Protein AF-A0A534W4G8-F1 (afdb_monomer_lite)

Radius of gyration: 31.91 Å; chains: 1; bounding box: 72×37×108 Å

Sequence (250 aa):
MTRSIAPVACCLAAACASGSAVRQRADSIAAEVKGARDLNAEVCAPRELAAAEANLRFARLALDQGDSGRADAHLGTAAPAAHEAVARSKECGKQAVVIKNKPEPQAPVAVATTVTARDSDGDGVSDDIDRCPELPGPKENFGCPWPDRDGDKVADREDRCPDEPGSPENQGCPRRATALIVVRRDRIELKQQIHFQPNRARILRDSYEVLDEVAEALRDASVTVRIEGHTDNVGKRKENVTLSQARADA

Secondary structure (DSSP, 8-state):
-----------SSHHHHHHHHHHHHHHHHHHHHHHHHHTTHHHHSHHHHHHHHHHHHHHHHHHHTT-HHHHHHHHHHHHHHHHHHHHHHHHHTT-------------------------SS-SSS-TTT-S-TTS---GGGTTPPPP-SS-SSS-TTT-SSTTS---GGGTT----SS-SEEE-SS-EEESSPPPB-TTS--B-GGGHHHHHHHHHHHHHS-----------SSS-HHHHHHHHHHHH--

Structure (mmCIF, N/CA/C/O backbone):
data_AF-A0A534W4G8-F1
#
_entry.id   AF-A0A534W4G8-F1
#
loop_
_atom_site.group_PDB
_atom_site.id
_atom_site.type_symbol
_atom_site.label_atom_id
_atom_site.label_alt_id
_atom_site.label_comp_id
_atom_site.label_asym_id
_atom_site.label_entity_id
_atom_site.label_seq_id
_atom_site.pdbx_PDB_ins_code
_atom_site.Cartn_x
_atom_site.Cartn_y
_atom_site.Cartn_z
_atom_site.occupancy
_atom_site.B_iso_or_equiv
_atom_site.auth_seq_id
_atom_site.auth_comp_id
_atom_site.auth_asym_id
_atom_site.auth_atom_id
_atom_site.pdbx_PDB_model_num
ATOM 1 N N . MET A 1 1 ? 27.693 19.515 64.824 1.00 42.84 1 MET A N 1
ATOM 2 C CA . MET A 1 1 ? 27.454 18.355 63.938 1.00 42.84 1 MET A CA 1
ATOM 3 C C . MET A 1 1 ? 26.573 18.806 62.780 1.00 42.84 1 MET A C 1
ATOM 5 O O . MET A 1 1 ? 25.357 18.718 62.861 1.00 42.84 1 MET A O 1
ATOM 9 N N . THR A 1 2 ? 27.172 19.382 61.741 1.00 37.66 2 THR A N 1
ATOM 10 C CA . THR A 1 2 ? 26.473 19.879 60.548 1.00 37.66 2 THR A CA 1
ATOM 11 C C . THR A 1 2 ? 26.547 18.807 59.462 1.00 37.66 2 THR A C 1
ATOM 13 O O . THR A 1 2 ? 27.616 18.515 58.934 1.00 37.66 2 THR A O 1
ATOM 16 N N . ARG A 1 3 ? 25.415 18.152 59.176 1.00 44.72 3 ARG A N 1
ATOM 17 C CA . ARG A 1 3 ? 25.292 17.190 58.072 1.00 44.72 3 ARG A CA 1
ATOM 18 C C . ARG A 1 3 ? 25.132 17.963 56.765 1.00 44.72 3 ARG A C 1
A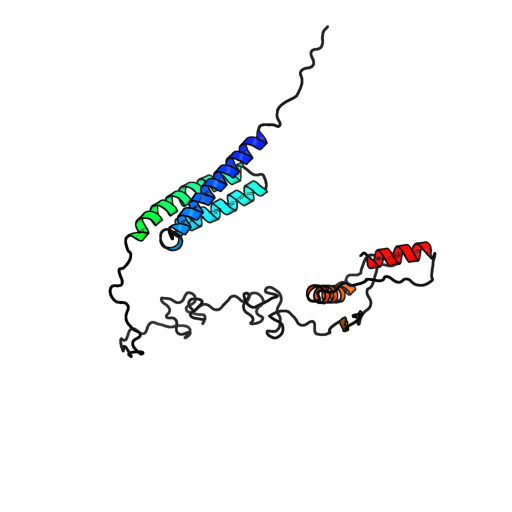TOM 20 O O . ARG A 1 3 ? 24.116 18.616 56.558 1.00 44.72 3 ARG A O 1
ATOM 27 N N . SER A 1 4 ? 26.151 17.887 55.916 1.00 40.69 4 SER A N 1
ATOM 28 C CA . SER A 1 4 ? 26.132 18.417 54.554 1.00 40.69 4 SER A CA 1
ATOM 29 C C . SER A 1 4 ? 25.373 17.441 53.649 1.00 40.69 4 SER A C 1
ATOM 31 O O . SER A 1 4 ? 25.768 16.281 53.529 1.00 40.69 4 SER A O 1
ATOM 33 N N . ILE A 1 5 ? 24.261 17.887 53.062 1.00 54.97 5 ILE A N 1
ATOM 34 C CA . ILE A 1 5 ? 23.502 17.154 52.041 1.00 54.97 5 ILE A CA 1
ATOM 35 C C . ILE A 1 5 ? 23.985 17.681 50.688 1.00 54.97 5 ILE A C 1
ATOM 37 O O . ILE A 1 5 ? 23.733 18.835 50.349 1.00 54.97 5 ILE A O 1
ATOM 41 N N . ALA A 1 6 ? 24.714 16.856 49.937 1.00 47.78 6 ALA A N 1
ATOM 42 C CA . ALA A 1 6 ? 25.105 17.172 48.567 1.00 47.78 6 ALA A CA 1
ATOM 43 C C . ALA A 1 6 ? 23.906 16.969 47.617 1.00 47.78 6 ALA A C 1
ATOM 45 O O . ALA A 1 6 ? 23.198 15.966 47.755 1.00 47.78 6 ALA A O 1
ATOM 46 N N . PRO A 1 7 ? 23.660 17.872 46.649 1.00 47.56 7 PRO A N 1
ATOM 47 C CA . PRO A 1 7 ? 22.583 17.700 45.691 1.00 47.56 7 PRO A CA 1
ATOM 48 C C . PRO A 1 7 ? 23.013 16.704 44.610 1.00 47.56 7 PRO A C 1
ATOM 50 O O . PRO A 1 7 ? 23.966 16.934 43.868 1.00 47.56 7 PRO A O 1
ATOM 53 N N . VAL A 1 8 ? 22.280 15.596 44.503 1.00 50.50 8 VAL A N 1
ATOM 54 C CA . VAL A 1 8 ? 22.293 14.727 43.322 1.00 50.50 8 VAL A CA 1
ATOM 55 C C . VAL A 1 8 ? 21.466 15.434 42.252 1.00 50.50 8 VAL A C 1
ATOM 57 O O . VAL A 1 8 ? 20.258 15.251 42.151 1.00 50.50 8 VAL A O 1
ATOM 60 N N . ALA A 1 9 ? 22.103 16.315 41.494 1.00 53.06 9 ALA A N 1
ATOM 61 C CA . ALA A 1 9 ? 21.509 16.936 40.323 1.00 53.06 9 ALA A CA 1
ATOM 62 C C . ALA A 1 9 ? 22.571 17.031 39.228 1.00 53.06 9 ALA A C 1
ATOM 64 O O . ALA A 1 9 ? 23.697 17.435 39.502 1.00 53.06 9 ALA A O 1
ATOM 65 N N . CYS A 1 10 ? 22.160 16.712 37.997 1.00 45.75 10 CYS A N 1
ATOM 66 C CA . CYS A 1 10 ? 22.906 16.846 36.739 1.00 45.75 10 CYS A CA 1
ATOM 67 C C . CYS A 1 10 ? 23.628 15.584 36.221 1.00 45.75 10 CYS A C 1
ATOM 69 O O . CYS A 1 10 ? 24.848 15.509 36.240 1.00 45.75 10 CYS A O 1
ATOM 71 N N . CYS A 1 11 ? 22.868 14.632 35.659 1.00 46.22 11 CYS A N 1
ATOM 72 C CA . CYS A 1 11 ? 23.386 13.660 34.673 1.00 46.22 11 CYS A CA 1
ATOM 73 C C . CYS A 1 11 ? 22.419 13.374 33.494 1.00 46.22 11 CYS A C 1
ATOM 75 O O . CYS A 1 11 ? 22.609 12.400 32.776 1.00 46.22 11 CYS A O 1
ATOM 77 N N . LEU A 1 12 ? 21.387 14.197 33.249 1.00 49.19 12 LEU A N 1
ATOM 78 C CA . LEU A 1 12 ? 20.400 13.958 32.170 1.00 49.19 12 LEU A CA 1
ATOM 79 C C . LEU A 1 12 ? 20.617 14.792 30.890 1.00 49.19 12 LEU A C 1
ATOM 81 O O . LEU A 1 12 ? 19.895 14.607 29.918 1.00 49.19 12 LEU A O 1
ATOM 85 N N . ALA A 1 13 ? 21.615 15.682 30.841 1.00 49.47 13 ALA A N 1
ATOM 86 C CA . ALA A 1 13 ? 21.802 16.597 29.705 1.00 49.47 13 ALA A CA 1
ATOM 87 C C . ALA A 1 13 ? 22.711 16.065 28.574 1.00 49.47 13 ALA A C 1
ATOM 89 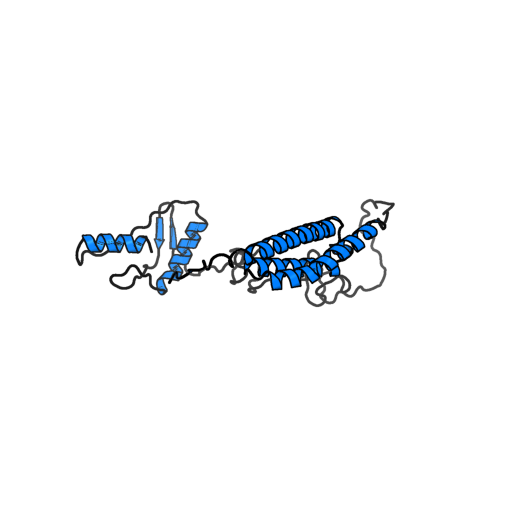O O . ALA A 1 13 ? 22.735 16.645 27.491 1.00 49.47 13 ALA A O 1
ATOM 90 N N . ALA A 1 14 ? 23.454 14.972 28.783 1.00 52.16 14 ALA A N 1
ATOM 91 C CA . ALA A 1 14 ? 24.463 14.520 27.816 1.00 52.16 14 ALA A CA 1
ATOM 92 C C . ALA A 1 14 ? 23.900 13.671 26.655 1.00 52.16 14 ALA A C 1
ATOM 94 O O . ALA A 1 14 ? 24.492 13.643 25.580 1.00 52.16 14 ALA A O 1
ATOM 95 N N . ALA A 1 15 ? 22.750 13.008 26.832 1.00 51.16 15 ALA A N 1
ATOM 96 C CA . ALA A 1 15 ? 22.200 12.090 25.825 1.00 51.16 15 ALA A CA 1
ATOM 97 C C . ALA A 1 15 ? 21.464 12.800 24.669 1.00 51.16 15 ALA A C 1
ATOM 99 O O . ALA A 1 15 ? 21.415 12.284 23.555 1.00 51.16 15 ALA A O 1
ATOM 100 N N . CYS A 1 16 ? 20.920 14.000 24.896 1.00 56.50 16 CYS A N 1
ATOM 101 C CA . CYS A 1 16 ? 20.175 14.732 23.865 1.00 56.50 16 CYS A CA 1
ATOM 102 C C . CYS A 1 16 ? 21.083 15.463 22.861 1.00 56.50 16 CYS A C 1
ATOM 104 O O . CYS A 1 16 ? 20.674 15.692 21.725 1.00 56.50 16 CYS A O 1
ATOM 106 N N . ALA A 1 17 ? 22.311 15.817 23.258 1.00 60.53 17 ALA A N 1
ATOM 107 C CA . ALA A 1 17 ? 23.238 16.583 22.422 1.00 60.53 17 ALA A CA 1
ATOM 108 C C . ALA A 1 17 ? 23.890 15.740 21.310 1.00 60.53 17 ALA A C 1
ATOM 110 O O . ALA A 1 17 ? 24.176 16.250 20.230 1.00 60.53 17 ALA A O 1
ATOM 111 N N . SER A 1 18 ? 24.100 14.441 21.543 1.00 65.88 18 SER A N 1
ATOM 112 C CA . SER A 1 18 ? 24.656 13.534 20.532 1.00 65.88 18 SER A CA 1
ATOM 113 C C . SER A 1 18 ? 23.631 13.198 19.445 1.00 65.88 18 SER A C 1
ATOM 115 O O . SER A 1 18 ? 23.961 13.182 18.263 1.00 65.88 18 SER A O 1
ATOM 117 N N . GLY A 1 19 ? 22.361 13.008 19.815 1.00 71.38 19 GLY A N 1
ATOM 118 C CA . GLY A 1 19 ? 21.291 12.703 18.863 1.00 71.38 19 GLY A CA 1
ATOM 119 C C . GLY A 1 19 ? 20.960 13.841 17.887 1.00 71.38 19 GLY A C 1
ATOM 120 O O . GLY A 1 19 ? 20.535 13.566 16.765 1.00 71.38 19 GLY A O 1
ATOM 121 N N . SER A 1 20 ? 21.137 15.109 18.275 1.00 82.12 20 SER A N 1
ATOM 122 C CA . SER A 1 20 ? 20.941 16.253 17.368 1.00 82.12 20 SER A CA 1
ATOM 123 C C . SER A 1 20 ? 22.105 16.414 16.385 1.00 82.12 20 SER A C 1
ATOM 125 O O . SER A 1 20 ? 21.868 16.655 15.203 1.00 82.12 20 SER A O 1
ATOM 127 N N . ALA A 1 21 ? 23.344 16.193 16.835 1.00 90.44 21 ALA A N 1
ATOM 128 C CA . ALA A 1 21 ? 24.530 16.245 15.980 1.00 90.44 21 ALA A CA 1
ATOM 129 C C . ALA A 1 21 ? 24.522 15.150 14.897 1.00 90.44 21 ALA A C 1
ATOM 131 O O . ALA A 1 21 ? 24.802 15.427 13.730 1.00 90.44 21 ALA A O 1
ATOM 132 N N . VAL A 1 22 ? 24.141 13.916 15.253 1.00 91.81 22 VAL A N 1
ATOM 133 C CA . VAL A 1 22 ? 24.054 12.803 14.289 1.00 91.81 22 VAL A CA 1
ATOM 134 C C . VAL A 1 22 ? 22.923 13.029 13.274 1.00 91.81 22 VAL A C 1
ATOM 136 O O . VAL A 1 22 ? 23.107 12.749 12.091 1.00 91.81 22 VAL A O 1
ATOM 139 N N . ARG A 1 23 ? 21.787 13.618 13.685 1.00 93.81 23 ARG A N 1
ATOM 140 C CA . ARG A 1 23 ? 20.719 14.035 12.752 1.00 93.81 23 ARG A CA 1
ATOM 141 C C . ARG A 1 23 ? 21.203 15.091 11.761 1.00 93.81 23 ARG A C 1
ATOM 143 O O . ARG A 1 23 ? 21.045 14.907 10.561 1.00 93.81 23 ARG A O 1
ATOM 150 N N . GLN A 1 24 ? 21.878 16.134 12.242 1.00 94.50 24 GLN A N 1
ATOM 151 C CA . GLN A 1 24 ? 22.424 17.181 11.376 1.00 94.50 24 GLN A CA 1
ATOM 152 C C . GLN A 1 24 ? 23.450 16.625 10.373 1.00 94.50 24 GLN A C 1
ATOM 154 O O . GLN A 1 24 ? 23.475 17.026 9.208 1.00 94.50 24 GLN A O 1
ATOM 159 N N . ARG A 1 25 ? 24.275 15.661 10.799 1.00 96.25 25 ARG A N 1
ATOM 160 C CA . ARG A 1 25 ? 25.204 14.946 9.916 1.00 96.25 25 ARG A CA 1
ATOM 161 C C . ARG A 1 25 ? 24.462 14.134 8.848 1.00 96.25 25 ARG A C 1
ATOM 163 O O . ARG A 1 25 ? 24.854 14.179 7.684 1.00 96.25 25 ARG A O 1
ATOM 170 N N . ALA A 1 26 ? 23.389 13.432 9.218 1.00 96.81 26 ALA A N 1
ATOM 171 C CA . ALA A 1 26 ? 22.549 12.698 8.273 1.00 96.81 26 ALA A CA 1
ATOM 172 C C . ALA A 1 26 ? 21.908 13.626 7.229 1.00 96.81 26 ALA A C 1
ATOM 174 O O . ALA A 1 26 ? 21.873 13.280 6.050 1.00 96.81 26 ALA A O 1
ATOM 175 N N . ASP A 1 27 ? 21.454 14.814 7.634 1.00 97.12 27 ASP A N 1
ATOM 176 C CA . ASP A 1 27 ? 20.870 15.804 6.723 1.00 97.12 27 ASP A CA 1
ATOM 177 C C . ASP A 1 27 ? 21.907 16.376 5.746 1.00 97.12 27 ASP A C 1
ATOM 179 O O . ASP A 1 27 ? 21.620 16.524 4.558 1.00 97.12 27 ASP A O 1
ATOM 183 N N . SER A 1 28 ? 23.139 16.621 6.208 1.00 97.44 28 SER A N 1
ATOM 184 C CA . SER A 1 28 ? 24.249 17.028 5.333 1.00 97.44 28 SER A CA 1
ATOM 185 C C . SER A 1 28 ? 24.563 15.960 4.282 1.00 97.44 28 SER A C 1
ATOM 187 O O . SER A 1 28 ? 24.664 16.266 3.096 1.00 97.44 28 SER A O 1
ATOM 189 N N . ILE A 1 29 ? 24.662 14.693 4.697 1.00 97.62 29 ILE A N 1
ATOM 190 C CA . ILE A 1 29 ? 24.920 13.569 3.783 1.00 97.62 29 ILE A CA 1
ATOM 191 C C . ILE A 1 29 ? 23.751 13.392 2.808 1.00 97.62 29 ILE A C 1
ATOM 193 O O . ILE A 1 29 ? 23.960 13.120 1.630 1.00 97.62 29 ILE A O 1
ATOM 197 N N . ALA A 1 30 ? 22.513 13.600 3.261 1.00 97.94 30 ALA A N 1
ATOM 198 C CA . ALA A 1 30 ? 21.345 13.572 2.389 1.00 97.94 30 ALA A CA 1
ATOM 199 C C . ALA A 1 30 ? 21.404 14.646 1.294 1.00 97.94 30 ALA A C 1
ATOM 201 O O . ALA A 1 30 ? 21.027 14.378 0.152 1.00 97.94 30 ALA A O 1
ATOM 202 N N . ALA A 1 31 ? 21.895 15.844 1.621 1.00 97.25 31 ALA A N 1
ATOM 203 C CA . ALA A 1 31 ? 22.106 16.903 0.641 1.00 97.25 31 ALA A CA 1
ATOM 204 C C . ALA A 1 31 ? 23.189 16.527 -0.386 1.00 97.25 31 ALA A C 1
ATOM 206 O O . ALA A 1 31 ? 23.012 16.784 -1.576 1.00 97.25 31 ALA A O 1
ATOM 207 N N . GLU A 1 32 ? 24.269 15.865 0.041 1.00 96.44 32 GLU A N 1
ATOM 208 C CA . GLU A 1 32 ? 25.310 15.351 -0.862 1.00 96.44 32 GLU A CA 1
ATOM 209 C C . GLU A 1 32 ? 24.794 14.244 -1.787 1.00 96.44 32 GLU A C 1
ATOM 211 O O . GLU A 1 32 ? 25.036 14.300 -2.991 1.00 96.44 32 GLU A O 1
ATOM 216 N N . VAL A 1 33 ? 24.028 13.282 -1.261 1.00 97.44 33 VAL A N 1
ATOM 217 C CA . VAL A 1 33 ? 23.378 12.223 -2.057 1.00 97.44 33 VAL A CA 1
ATOM 218 C C . VAL A 1 33 ? 22.434 12.827 -3.094 1.00 97.44 33 VAL A C 1
ATOM 220 O O . VAL A 1 33 ? 22.457 12.436 -4.261 1.00 97.44 33 VAL A O 1
ATOM 223 N N . LYS A 1 34 ? 21.643 13.833 -2.703 1.00 97.19 34 LYS A N 1
ATOM 224 C CA . LYS A 1 34 ? 20.804 14.575 -3.649 1.00 97.19 34 LYS A CA 1
ATOM 225 C C . LYS A 1 34 ? 21.655 15.261 -4.725 1.00 97.19 34 LYS A C 1
ATOM 227 O O . LYS A 1 34 ? 21.340 15.142 -5.903 1.00 97.19 34 LYS A O 1
ATOM 232 N N . GLY A 1 35 ? 22.749 15.918 -4.339 1.00 93.81 35 GLY A N 1
ATOM 233 C CA . GLY A 1 35 ? 23.691 16.523 -5.283 1.00 93.81 35 GLY A CA 1
ATOM 234 C C . GLY A 1 35 ? 24.321 15.508 -6.243 1.00 93.81 35 GLY A C 1
ATOM 235 O O . GLY A 1 35 ? 24.529 15.824 -7.410 1.00 93.81 35 GLY A O 1
ATOM 236 N N . ALA A 1 36 ? 24.583 14.279 -5.791 1.00 93.94 36 ALA A N 1
ATOM 237 C CA . ALA A 1 36 ? 25.057 13.194 -6.646 1.00 93.94 36 ALA A CA 1
ATOM 238 C C . ALA A 1 36 ? 24.005 12.807 -7.700 1.00 93.94 36 ALA A C 1
ATOM 240 O O . ALA A 1 36 ? 24.335 12.724 -8.883 1.00 93.94 36 ALA A O 1
ATOM 241 N N . ARG A 1 37 ? 22.732 12.643 -7.310 1.00 92.81 37 ARG A N 1
ATOM 242 C CA . ARG A 1 37 ? 21.634 12.392 -8.264 1.00 92.81 37 ARG A CA 1
ATOM 243 C C . ARG A 1 37 ? 21.454 13.530 -9.261 1.00 92.81 37 ARG A C 1
ATOM 245 O O . ARG A 1 37 ? 21.323 13.272 -10.452 1.00 92.81 37 ARG A O 1
ATOM 252 N N . ASP A 1 38 ? 21.527 14.775 -8.792 1.00 92.44 38 ASP A N 1
ATOM 253 C CA . ASP A 1 38 ? 21.442 15.970 -9.643 1.00 92.44 38 ASP A CA 1
ATOM 254 C C . ASP A 1 38 ? 22.595 16.019 -10.679 1.00 92.44 38 ASP A C 1
ATOM 256 O O . ASP A 1 38 ? 22.458 16.620 -11.743 1.00 92.44 38 ASP A O 1
ATOM 260 N N . LEU A 1 39 ? 23.718 15.340 -10.403 1.00 90.19 39 LEU A N 1
ATOM 261 C CA . LEU A 1 39 ? 24.845 15.128 -11.322 1.00 90.19 39 LEU A CA 1
ATOM 262 C C . LEU A 1 39 ? 24.755 13.817 -12.128 1.00 90.19 39 LEU A C 1
ATOM 264 O O . LEU A 1 39 ? 25.738 13.409 -12.745 1.00 90.19 39 LEU A O 1
ATOM 268 N N . ASN A 1 40 ? 23.596 13.155 -12.141 1.00 88.88 40 ASN A N 1
ATOM 269 C CA . ASN A 1 40 ? 23.356 11.896 -12.845 1.00 88.88 40 ASN A CA 1
ATOM 270 C C . ASN A 1 40 ? 24.235 10.723 -12.352 1.00 88.88 40 ASN A C 1
ATOM 272 O O . ASN A 1 40 ? 24.627 9.847 -13.130 1.00 88.88 40 ASN A O 1
ATOM 276 N N . ALA A 1 41 ? 24.527 10.674 -11.044 1.00 91.38 41 ALA A N 1
ATOM 277 C CA . ALA A 1 41 ? 25.294 9.591 -10.410 1.00 91.38 41 ALA A CA 1
ATOM 278 C C . ALA A 1 41 ? 24.700 8.194 -10.622 1.00 91.38 41 ALA A C 1
ATOM 280 O O . ALA A 1 41 ? 25.419 7.206 -10.537 1.00 91.38 41 ALA A O 1
ATOM 281 N N . GLU A 1 42 ? 23.418 8.104 -10.951 1.00 90.88 42 GLU A N 1
ATOM 282 C CA . GLU A 1 42 ? 22.716 6.854 -11.257 1.00 90.88 42 GLU A CA 1
ATOM 283 C C . GLU A 1 42 ? 23.352 6.138 -12.463 1.00 90.88 42 GLU A C 1
ATOM 285 O O . GLU A 1 42 ? 23.390 4.914 -12.526 1.00 90.88 42 GLU A O 1
ATOM 290 N N . VAL A 1 43 ? 23.910 6.910 -13.401 1.00 88.94 43 VAL A N 1
ATOM 291 C CA . VAL A 1 43 ? 24.640 6.402 -14.572 1.00 88.94 43 VAL A CA 1
ATOM 292 C C . VAL A 1 43 ? 26.146 6.379 -14.309 1.00 88.94 43 VAL A C 1
ATOM 294 O O . VAL A 1 43 ? 26.853 5.474 -14.741 1.00 88.94 43 VAL A O 1
ATOM 297 N N . CYS A 1 44 ? 26.647 7.384 -13.595 1.00 88.81 44 CYS A N 1
ATOM 298 C CA . CYS A 1 44 ? 28.078 7.666 -13.502 1.00 88.81 44 CYS A CA 1
ATOM 299 C C . CYS A 1 44 ? 28.789 6.994 -12.320 1.00 88.81 44 CYS A C 1
ATOM 301 O O . CYS A 1 44 ? 29.995 6.754 -12.371 1.00 88.81 44 CYS A O 1
ATOM 303 N N . ALA A 1 45 ? 28.061 6.731 -11.239 1.00 94.88 45 ALA A N 1
ATOM 304 C CA . ALA A 1 45 ? 28.563 6.165 -9.991 1.00 94.88 45 ALA A CA 1
ATOM 305 C C . ALA A 1 45 ? 27.468 5.346 -9.268 1.00 94.88 45 ALA A C 1
ATOM 307 O O . ALA A 1 45 ? 27.159 5.621 -8.103 1.00 94.88 45 ALA A O 1
ATOM 308 N N . PRO A 1 46 ? 26.844 4.353 -9.941 1.00 93.38 46 PRO A N 1
ATOM 309 C CA . PRO A 1 46 ? 25.670 3.654 -9.413 1.00 93.38 46 PRO A CA 1
ATOM 310 C C . PRO A 1 46 ? 25.965 2.902 -8.113 1.00 93.38 46 PRO A C 1
ATOM 312 O O . PRO A 1 46 ? 25.136 2.867 -7.204 1.00 93.38 46 PRO A O 1
ATOM 315 N N . ARG A 1 47 ? 27.164 2.320 -7.994 1.00 95.56 47 ARG A N 1
ATOM 316 C CA . ARG A 1 47 ? 27.566 1.550 -6.812 1.00 95.56 47 ARG A CA 1
ATOM 317 C C . ARG A 1 47 ? 27.725 2.452 -5.591 1.00 95.56 47 ARG A C 1
ATOM 319 O O . ARG A 1 47 ? 27.250 2.118 -4.508 1.00 95.56 47 ARG A O 1
ATOM 326 N N . GLU A 1 48 ? 28.392 3.584 -5.772 1.00 96.94 48 GLU A N 1
ATOM 327 C CA . GLU A 1 48 ? 28.664 4.560 -4.720 1.00 96.94 48 GLU A CA 1
ATOM 328 C C . GLU A 1 48 ? 27.369 5.252 -4.277 1.00 96.94 48 GLU A C 1
ATOM 330 O O . GLU A 1 48 ? 27.117 5.369 -3.077 1.00 96.94 48 GLU A O 1
ATOM 335 N N . LEU A 1 49 ? 26.504 5.619 -5.231 1.00 96.88 49 LEU A N 1
ATOM 336 C CA . LEU A 1 49 ? 25.189 6.190 -4.941 1.00 96.88 49 LEU A CA 1
ATOM 337 C C . LEU A 1 49 ? 24.317 5.213 -4.134 1.00 96.88 49 LEU A C 1
ATOM 339 O O . LEU A 1 49 ? 23.800 5.579 -3.078 1.00 96.88 49 LEU A O 1
ATOM 343 N N . ALA A 1 50 ? 24.219 3.952 -4.567 1.00 95.88 50 ALA A N 1
ATOM 344 C CA . ALA A 1 50 ? 23.434 2.935 -3.868 1.00 95.88 50 ALA A CA 1
ATOM 345 C C . ALA A 1 50 ? 23.959 2.662 -2.446 1.00 95.88 50 ALA A C 1
ATOM 347 O O . ALA A 1 50 ? 23.177 2.548 -1.498 1.00 95.88 50 ALA A O 1
ATOM 348 N N . ALA A 1 51 ? 25.284 2.599 -2.271 1.00 97.56 51 ALA A N 1
ATOM 349 C CA . ALA A 1 51 ? 25.902 2.414 -0.960 1.00 97.56 51 ALA A CA 1
ATOM 350 C C . ALA A 1 51 ? 25.617 3.592 -0.012 1.00 97.56 51 ALA A C 1
ATOM 352 O O . ALA A 1 51 ? 25.355 3.372 1.177 1.00 97.56 51 ALA A O 1
ATOM 353 N N . ALA A 1 52 ? 25.633 4.824 -0.529 1.00 97.88 52 ALA A N 1
ATOM 354 C CA . ALA A 1 52 ? 25.310 6.022 0.237 1.00 97.88 52 ALA A CA 1
ATOM 355 C C . ALA A 1 52 ? 23.838 6.040 0.678 1.00 97.88 52 ALA A C 1
ATOM 357 O O . ALA A 1 52 ? 23.544 6.251 1.856 1.00 97.88 52 ALA A O 1
ATOM 358 N N . GLU A 1 53 ? 22.914 5.756 -0.240 1.00 97.81 53 GLU A N 1
ATOM 359 C CA . GLU A 1 53 ? 21.470 5.770 0.011 1.00 97.81 53 GLU A CA 1
ATOM 360 C C . GLU A 1 53 ? 21.020 4.685 0.984 1.00 97.81 53 GLU A C 1
ATOM 362 O O . GLU A 1 53 ? 20.268 4.964 1.923 1.00 97.81 53 GLU A O 1
ATOM 367 N N . ALA A 1 54 ? 21.509 3.456 0.798 1.00 97.62 54 ALA A N 1
ATOM 368 C CA . ALA A 1 54 ? 21.171 2.341 1.670 1.00 97.62 54 ALA A CA 1
ATOM 369 C C . ALA A 1 54 ? 21.607 2.625 3.114 1.00 97.62 54 ALA A C 1
ATOM 371 O O . ALA A 1 54 ? 20.809 2.500 4.045 1.00 97.62 54 ALA A O 1
ATOM 372 N N . ASN A 1 55 ? 22.851 3.074 3.310 1.00 98.06 55 ASN A N 1
ATOM 373 C CA . ASN A 1 55 ? 23.356 3.384 4.645 1.00 98.06 55 ASN A CA 1
ATOM 374 C C . ASN A 1 55 ? 22.685 4.620 5.252 1.00 98.06 55 ASN A C 1
ATOM 376 O O . ASN A 1 55 ? 22.362 4.605 6.437 1.00 98.06 55 ASN A O 1
ATOM 380 N N . LEU A 1 56 ? 22.384 5.656 4.466 1.00 97.88 56 LEU A N 1
ATOM 381 C CA . LEU A 1 56 ? 21.623 6.809 4.951 1.00 97.88 56 LEU A CA 1
ATOM 382 C C . LEU A 1 56 ? 20.211 6.406 5.412 1.00 97.88 56 LEU A C 1
ATOM 384 O O . LEU A 1 56 ? 19.734 6.890 6.442 1.00 97.88 56 LEU A O 1
ATOM 388 N N . ARG A 1 57 ? 19.553 5.485 4.695 1.00 97.62 57 ARG A N 1
ATOM 389 C CA . ARG A 1 57 ? 18.248 4.936 5.091 1.00 97.62 57 ARG A CA 1
ATOM 390 C C . ARG A 1 57 ? 18.336 4.181 6.418 1.00 97.62 57 ARG A C 1
ATOM 392 O O . ARG A 1 57 ? 17.510 4.416 7.299 1.00 97.62 57 ARG A O 1
ATOM 399 N N . PHE A 1 58 ? 19.340 3.321 6.591 1.00 97.69 58 PHE A N 1
ATOM 400 C CA . PHE A 1 58 ? 19.545 2.613 7.858 1.00 97.69 58 PHE A CA 1
ATOM 401 C C . PHE A 1 58 ? 19.915 3.554 9.011 1.00 97.69 58 PHE A C 1
ATOM 403 O O . PHE A 1 58 ? 19.435 3.361 10.127 1.00 97.69 58 PHE A O 1
ATOM 410 N N . ALA A 1 59 ? 20.699 4.603 8.749 1.00 96.94 59 ALA A N 1
ATOM 411 C CA . ALA A 1 59 ? 21.029 5.611 9.750 1.00 96.94 59 ALA A CA 1
ATOM 412 C C . ALA A 1 59 ? 19.781 6.342 10.266 1.00 96.94 59 ALA A C 1
ATOM 414 O O . ALA A 1 59 ? 19.627 6.521 11.472 1.00 96.94 59 ALA A O 1
ATOM 415 N N . ARG A 1 60 ? 18.860 6.722 9.369 1.00 96.25 60 ARG A N 1
ATOM 416 C CA . ARG A 1 60 ? 17.587 7.365 9.737 1.00 96.25 60 ARG A CA 1
ATOM 417 C C . ARG A 1 60 ? 16.702 6.450 10.578 1.00 96.25 60 ARG A C 1
ATOM 419 O O . ARG A 1 60 ? 16.240 6.873 11.630 1.00 96.25 60 ARG A O 1
ATOM 426 N N . LEU A 1 61 ? 16.568 5.182 10.185 1.00 96.81 61 LEU A N 1
ATOM 427 C CA . LEU A 1 61 ? 15.818 4.198 10.969 1.00 96.81 61 LEU A CA 1
ATOM 428 C C . LEU A 1 61 ? 16.396 4.029 12.385 1.00 96.81 61 LEU A C 1
ATOM 430 O O . LEU A 1 61 ? 15.646 3.954 13.354 1.00 96.81 61 LEU A O 1
ATOM 434 N N . ALA A 1 62 ? 17.725 3.996 12.518 1.00 94.62 62 ALA A N 1
ATOM 435 C CA . ALA A 1 62 ? 18.380 3.922 13.822 1.00 94.62 62 ALA A CA 1
ATOM 436 C C . ALA A 1 62 ? 18.129 5.188 14.668 1.00 94.62 62 ALA A C 1
ATOM 438 O O . ALA A 1 62 ? 17.869 5.084 15.865 1.00 94.62 62 ALA A O 1
ATOM 439 N N . LEU A 1 63 ? 18.117 6.378 14.055 1.00 93.81 63 LEU A N 1
ATOM 440 C CA . LEU A 1 63 ? 17.768 7.632 14.738 1.00 93.81 63 LEU A CA 1
ATOM 441 C C . LEU A 1 63 ? 16.313 7.670 15.214 1.00 93.81 63 LEU A C 1
ATOM 443 O O . LEU A 1 63 ? 16.055 8.197 16.300 1.00 93.81 63 LEU A O 1
ATOM 447 N N . ASP A 1 64 ? 15.384 7.109 14.440 1.00 92.69 64 ASP A N 1
ATOM 448 C CA . ASP A 1 64 ? 13.968 6.990 14.814 1.00 92.69 64 ASP A CA 1
ATOM 449 C C . ASP A 1 64 ? 13.778 6.027 15.994 1.00 92.69 64 ASP A C 1
ATOM 451 O O . ASP A 1 64 ? 12.928 6.240 16.856 1.00 92.69 64 ASP A O 1
ATOM 455 N N . GLN A 1 65 ? 14.635 5.008 16.084 1.00 94.06 65 GLN A N 1
ATOM 456 C CA . GLN A 1 65 ? 14.709 4.076 17.213 1.00 94.06 65 GLN A CA 1
ATOM 457 C C . GLN A 1 65 ? 15.472 4.645 18.423 1.00 94.06 65 GLN A C 1
ATOM 459 O O . GLN A 1 65 ? 15.544 3.995 19.464 1.00 94.06 65 GLN A O 1
ATOM 464 N N . GLY A 1 66 ? 16.043 5.849 18.310 1.00 91.88 66 GLY A N 1
ATOM 465 C CA . GLY A 1 66 ? 16.840 6.479 19.365 1.00 91.88 66 GLY A CA 1
ATOM 466 C C . GLY A 1 66 ? 18.268 5.935 19.509 1.00 91.88 66 GLY A C 1
ATOM 467 O O . GLY A 1 66 ? 18.955 6.298 20.462 1.00 91.88 66 GLY A O 1
ATOM 468 N N . ASP A 1 67 ? 18.741 5.111 18.572 1.00 93.75 67 ASP A N 1
ATOM 469 C CA . ASP A 1 67 ? 20.087 4.531 18.564 1.00 93.75 67 ASP A CA 1
ATOM 470 C C . ASP A 1 67 ? 21.054 5.395 17.736 1.00 93.75 67 ASP A C 1
ATOM 472 O O . ASP A 1 67 ? 21.305 5.171 16.547 1.00 93.75 67 ASP A O 1
ATOM 476 N N . SER A 1 68 ? 21.604 6.425 18.380 1.00 92.81 68 SER A N 1
ATOM 477 C CA . SER A 1 68 ? 22.544 7.356 17.748 1.00 92.81 68 SER A CA 1
ATOM 478 C C . SER A 1 68 ? 23.901 6.727 17.415 1.00 92.81 68 SER A C 1
ATOM 480 O O . SER A 1 68 ? 24.549 7.175 16.471 1.00 92.81 68 SER A O 1
ATOM 482 N N . GLY A 1 69 ? 24.325 5.685 18.136 1.00 92.56 69 GLY A N 1
ATOM 483 C CA . GLY A 1 69 ? 25.595 4.997 17.886 1.00 92.56 69 GLY A CA 1
ATOM 484 C C . GLY A 1 69 ? 25.546 4.155 16.614 1.00 92.56 69 GLY A C 1
ATOM 485 O O . GLY A 1 69 ? 26.428 4.257 15.759 1.00 92.56 69 GLY A O 1
ATOM 486 N N . ARG A 1 70 ? 24.473 3.375 16.441 1.00 94.62 70 ARG A N 1
ATOM 487 C CA . ARG A 1 70 ? 24.230 2.626 15.203 1.00 94.62 70 ARG A CA 1
ATOM 488 C C . ARG A 1 70 ? 24.000 3.553 14.016 1.00 94.62 70 ARG A C 1
ATOM 490 O O . ARG A 1 70 ? 24.488 3.274 12.921 1.00 94.62 70 ARG A O 1
ATOM 497 N N . ALA A 1 71 ? 23.285 4.656 14.229 1.00 96.12 71 ALA A N 1
ATOM 498 C CA . ALA A 1 71 ? 23.106 5.665 13.197 1.00 96.12 71 ALA A CA 1
ATOM 499 C C . ALA A 1 71 ? 24.449 6.224 12.717 1.00 96.12 71 ALA A C 1
ATOM 501 O O . ALA A 1 71 ? 24.704 6.234 11.514 1.00 96.12 71 ALA A O 1
ATOM 502 N N . ASP A 1 72 ? 25.331 6.621 13.638 1.00 95.56 72 ASP A N 1
ATOM 503 C CA . ASP A 1 72 ? 26.635 7.180 13.283 1.00 95.56 72 ASP A CA 1
ATOM 504 C C . ASP A 1 72 ? 27.527 6.173 12.538 1.00 95.56 72 ASP A C 1
ATOM 506 O O . ASP A 1 72 ? 28.195 6.544 11.574 1.00 95.56 72 ASP A O 1
ATOM 510 N N . ALA A 1 73 ? 27.461 4.884 12.895 1.00 96.31 73 ALA A N 1
ATOM 511 C CA . ALA A 1 73 ? 28.166 3.823 12.174 1.00 96.31 73 ALA A CA 1
ATOM 512 C C . ALA A 1 73 ? 27.731 3.737 10.699 1.00 96.31 73 ALA A C 1
ATOM 514 O O . ALA A 1 73 ? 28.577 3.704 9.803 1.00 96.31 73 ALA A O 1
ATOM 515 N N . HIS A 1 74 ? 26.422 3.779 10.433 1.00 98.00 74 HIS A N 1
ATOM 516 C CA . HIS A 1 74 ? 25.903 3.825 9.065 1.00 98.00 74 HIS A CA 1
ATOM 517 C C . HIS A 1 74 ? 26.297 5.121 8.342 1.00 98.00 74 HIS A C 1
ATOM 519 O O . HIS A 1 74 ? 26.704 5.072 7.181 1.00 98.00 74 HIS A O 1
ATOM 525 N N . LEU A 1 75 ? 26.255 6.277 9.016 1.00 97.44 75 LEU A N 1
ATOM 526 C CA . LEU A 1 75 ? 26.726 7.541 8.434 1.00 97.44 75 LEU A CA 1
ATOM 527 C C . LEU A 1 75 ? 28.227 7.514 8.111 1.00 97.44 75 LEU A C 1
ATOM 529 O O . LEU A 1 75 ? 28.651 8.148 7.146 1.00 97.44 75 LEU A O 1
ATOM 533 N N . GLY A 1 76 ? 29.023 6.751 8.864 1.00 96.19 76 GLY A N 1
ATOM 534 C CA . GLY A 1 76 ? 30.436 6.498 8.585 1.00 96.19 76 GLY A CA 1
ATOM 535 C C . GLY A 1 76 ? 30.680 5.784 7.253 1.00 96.19 76 GLY A C 1
ATOM 536 O O . GLY A 1 76 ? 31.702 6.026 6.618 1.00 96.19 76 GLY A O 1
ATOM 537 N N . THR A 1 77 ? 29.735 4.960 6.792 1.00 95.94 77 THR A N 1
ATOM 538 C CA . THR A 1 77 ? 29.769 4.340 5.456 1.00 95.94 77 THR A CA 1
ATOM 539 C C . THR A 1 77 ? 29.083 5.208 4.398 1.00 95.94 77 THR A C 1
ATOM 541 O O . THR A 1 77 ? 29.568 5.298 3.272 1.00 95.94 77 THR A O 1
ATOM 544 N N . ALA A 1 78 ? 27.987 5.887 4.752 1.00 97.50 78 ALA A N 1
ATOM 545 C CA . ALA A 1 78 ? 27.224 6.711 3.817 1.00 97.50 78 ALA A CA 1
ATOM 546 C C . ALA A 1 78 ? 28.000 7.947 3.336 1.00 97.50 78 ALA A C 1
ATOM 548 O O . ALA A 1 78 ? 27.960 8.266 2.153 1.00 97.50 78 ALA A O 1
ATOM 549 N N . ALA A 1 79 ? 28.723 8.627 4.232 1.00 97.62 79 ALA A N 1
ATOM 550 C CA . ALA A 1 79 ? 29.459 9.852 3.916 1.00 97.62 79 ALA A CA 1
ATOM 551 C C . ALA A 1 79 ? 30.547 9.676 2.834 1.00 97.62 79 ALA A C 1
ATOM 553 O O . ALA A 1 79 ? 30.502 10.398 1.838 1.00 97.62 79 ALA A O 1
ATOM 554 N N . PRO A 1 80 ? 31.511 8.737 2.957 1.00 97.62 80 PRO A N 1
ATOM 555 C CA . PRO A 1 80 ? 32.524 8.554 1.918 1.00 97.62 80 PRO A CA 1
ATOM 556 C C . PRO A 1 80 ? 31.910 8.093 0.591 1.00 97.62 80 PRO A C 1
ATOM 558 O O . PRO A 1 80 ? 32.339 8.557 -0.461 1.00 97.62 80 PRO A O 1
ATOM 561 N N . ALA A 1 81 ? 30.872 7.251 0.633 1.00 97.81 81 ALA A N 1
ATOM 562 C CA . ALA A 1 81 ? 30.164 6.810 -0.565 1.00 97.81 81 ALA A CA 1
ATOM 563 C C . ALA A 1 81 ? 29.448 7.974 -1.277 1.00 97.81 81 ALA A C 1
ATOM 565 O O . ALA A 1 81 ? 29.556 8.104 -2.494 1.00 97.81 81 ALA A O 1
ATOM 566 N N . ALA A 1 82 ? 28.782 8.864 -0.530 1.00 97.56 82 ALA A N 1
ATOM 567 C 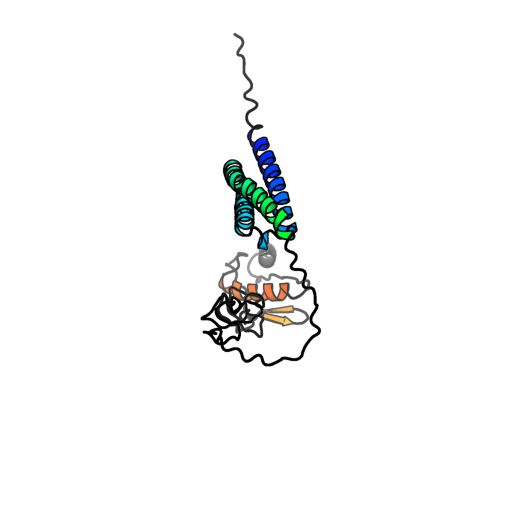CA . ALA A 1 82 ? 28.133 10.055 -1.081 1.00 97.56 82 ALA A CA 1
ATOM 568 C C . ALA A 1 82 ? 29.156 11.001 -1.726 1.00 97.56 82 ALA A C 1
ATOM 570 O O . ALA A 1 82 ? 28.973 11.443 -2.863 1.00 97.56 82 ALA A O 1
ATOM 571 N N . HIS A 1 83 ? 30.273 11.253 -1.039 1.00 96.69 83 HIS A N 1
ATOM 572 C CA . HIS A 1 83 ? 31.341 12.086 -1.575 1.00 96.69 83 HIS A CA 1
ATOM 573 C C . HIS A 1 83 ? 31.941 11.482 -2.856 1.00 96.69 83 HIS A C 1
ATOM 575 O O . HIS A 1 83 ? 32.157 12.207 -3.836 1.00 96.69 83 HIS A O 1
ATOM 581 N N . GLU A 1 84 ? 32.195 10.172 -2.876 1.00 95.69 84 GLU A N 1
ATOM 582 C CA . GLU A 1 84 ? 32.743 9.482 -4.044 1.00 95.69 84 GLU A CA 1
ATOM 583 C C . GLU A 1 84 ? 31.758 9.491 -5.222 1.00 95.69 84 GLU A C 1
ATOM 585 O O . GLU A 1 84 ? 32.166 9.767 -6.354 1.00 95.69 84 GLU A O 1
ATOM 590 N N . ALA A 1 85 ? 30.461 9.302 -4.959 1.00 95.38 85 ALA A N 1
ATOM 591 C CA . ALA A 1 85 ? 29.410 9.410 -5.966 1.00 95.38 85 ALA A CA 1
ATOM 592 C C . ALA A 1 85 ? 29.403 10.800 -6.621 1.00 95.38 85 ALA A C 1
ATOM 594 O O . ALA A 1 85 ? 29.406 10.910 -7.848 1.00 95.38 85 ALA A O 1
ATOM 595 N N . VAL A 1 86 ? 29.486 11.875 -5.829 1.00 94.38 86 VAL A N 1
ATOM 596 C CA . VAL A 1 86 ? 29.607 13.247 -6.352 1.00 94.38 86 VAL A CA 1
ATOM 597 C C . VAL A 1 86 ? 30.892 13.424 -7.168 1.00 94.38 86 VAL A C 1
ATOM 599 O O . VAL A 1 86 ? 30.858 14.017 -8.246 1.00 94.38 86 VAL A O 1
ATOM 602 N N . ALA A 1 87 ? 32.032 12.934 -6.673 1.00 93.62 87 ALA A N 1
ATOM 603 C CA . ALA A 1 87 ? 33.326 13.096 -7.337 1.00 93.62 87 ALA A CA 1
ATOM 604 C C . ALA A 1 87 ? 33.346 12.436 -8.722 1.00 93.62 87 ALA A C 1
ATOM 606 O O . ALA A 1 87 ? 33.715 13.077 -9.705 1.00 93.62 87 ALA A O 1
ATOM 607 N N . ARG A 1 88 ? 32.872 11.190 -8.811 1.00 90.44 88 ARG A N 1
ATOM 608 C CA . ARG A 1 88 ? 32.784 10.427 -10.065 1.00 90.44 88 ARG A CA 1
ATOM 609 C C . ARG A 1 88 ? 31.778 11.033 -11.047 1.00 90.44 88 ARG A C 1
ATOM 611 O O . ARG A 1 88 ? 31.996 11.002 -12.256 1.00 90.44 88 ARG A O 1
ATOM 618 N N . SER A 1 89 ? 30.720 11.659 -10.539 1.00 91.56 89 SER A N 1
ATOM 619 C CA . SER A 1 89 ? 29.668 12.250 -11.376 1.00 91.56 89 SER A CA 1
ATOM 620 C C . SER A 1 89 ? 30.051 13.604 -11.983 1.00 91.56 89 SER A C 1
ATOM 622 O O . SER A 1 89 ? 29.598 13.937 -13.074 1.00 91.56 89 SER A O 1
ATOM 624 N N . LYS A 1 90 ? 30.952 14.369 -11.347 1.00 85.12 90 LYS A N 1
ATOM 625 C CA . LYS A 1 90 ? 31.425 15.670 -11.867 1.00 85.12 90 LYS A CA 1
ATOM 626 C C . LYS A 1 90 ? 32.140 15.576 -13.220 1.00 85.12 90 LYS A C 1
ATOM 628 O O . LYS A 1 90 ? 32.050 16.505 -14.020 1.00 85.12 90 LYS A O 1
ATOM 633 N N . GLU A 1 91 ? 32.861 14.488 -13.478 1.00 73.31 91 GLU A N 1
ATOM 634 C CA . GLU A 1 91 ? 33.641 14.308 -14.715 1.00 73.31 91 GLU A CA 1
ATOM 635 C C . GLU A 1 91 ? 32.909 13.487 -15.781 1.00 73.31 91 GLU A C 1
ATOM 637 O O . GLU A 1 91 ? 33.238 13.568 -16.966 1.00 73.31 91 GLU A O 1
ATOM 642 N N . CYS A 1 92 ? 31.856 12.777 -15.380 1.00 74.50 92 CYS A N 1
ATOM 643 C CA . CYS A 1 92 ? 31.024 11.959 -16.254 1.00 74.50 92 CYS A CA 1
ATOM 644 C C . CYS A 1 92 ? 30.305 12.774 -17.355 1.00 74.50 92 CYS A C 1
ATOM 646 O O . CYS A 1 92 ? 30.008 12.256 -18.428 1.00 74.50 92 CYS A O 1
ATOM 648 N N . GLY A 1 93 ? 30.113 14.085 -17.154 1.00 59.56 93 GLY A N 1
ATOM 649 C CA . GLY A 1 93 ? 29.471 14.996 -18.112 1.00 59.56 93 GLY A CA 1
ATOM 650 C C . GLY A 1 93 ? 30.345 15.527 -19.262 1.00 59.56 93 GLY A C 1
ATOM 651 O O . GLY A 1 93 ? 29.853 16.314 -20.069 1.00 59.56 93 GLY A O 1
ATOM 652 N N . LYS A 1 94 ? 31.629 15.147 -19.380 1.00 56.75 94 LYS A N 1
ATOM 653 C CA . LYS A 1 94 ? 32.497 15.606 -20.495 1.00 56.75 94 LYS A CA 1
ATOM 654 C C . LYS A 1 94 ? 32.476 14.713 -21.734 1.00 56.75 94 LYS A C 1
ATOM 656 O O . LYS A 1 94 ? 33.103 15.055 -22.733 1.00 56.75 94 LYS A O 1
ATOM 661 N N . GLN A 1 95 ? 31.708 13.631 -21.719 1.00 54.28 95 GLN A N 1
ATOM 662 C CA . GLN A 1 95 ? 31.365 12.888 -22.928 1.00 54.28 95 GLN A CA 1
ATOM 663 C C . GLN A 1 95 ? 29.887 13.093 -23.248 1.00 54.28 95 GLN A C 1
ATOM 665 O O . GLN A 1 95 ? 29.103 12.156 -23.339 1.00 54.28 95 GLN A O 1
ATOM 670 N N . ALA A 1 96 ? 29.507 14.353 -23.474 1.00 43.66 96 ALA A N 1
ATOM 671 C CA . ALA A 1 96 ? 28.421 14.603 -24.403 1.00 43.66 96 ALA A CA 1
ATOM 672 C C . ALA A 1 96 ? 28.895 14.049 -25.752 1.00 43.66 96 ALA A C 1
ATOM 674 O O . ALA A 1 96 ? 29.707 14.675 -26.438 1.00 43.66 96 ALA A O 1
ATOM 675 N N . VAL A 1 97 ? 28.446 12.844 -26.108 1.00 46.50 97 VAL A N 1
ATOM 676 C CA . VAL A 1 97 ? 28.479 12.396 -27.497 1.00 46.50 97 VAL A CA 1
ATOM 677 C C . VAL A 1 97 ? 27.710 13.468 -28.255 1.00 46.50 97 VAL A C 1
ATOM 679 O O . VAL A 1 97 ? 26.486 13.551 -28.177 1.00 46.50 97 VAL A O 1
ATOM 682 N N . VAL A 1 98 ? 28.437 14.368 -28.918 1.00 44.12 98 VAL A N 1
ATOM 683 C CA . VAL A 1 98 ? 27.838 15.298 -29.861 1.00 44.12 98 VAL A CA 1
ATOM 684 C C . VAL A 1 98 ? 27.307 14.411 -30.975 1.00 44.12 98 VAL A C 1
ATOM 686 O O . VAL A 1 98 ? 28.049 14.037 -31.882 1.00 44.12 98 VAL A O 1
ATOM 689 N N . ILE A 1 99 ? 26.027 14.052 -30.903 1.00 52.22 99 ILE A N 1
ATOM 690 C CA . ILE A 1 99 ? 25.286 1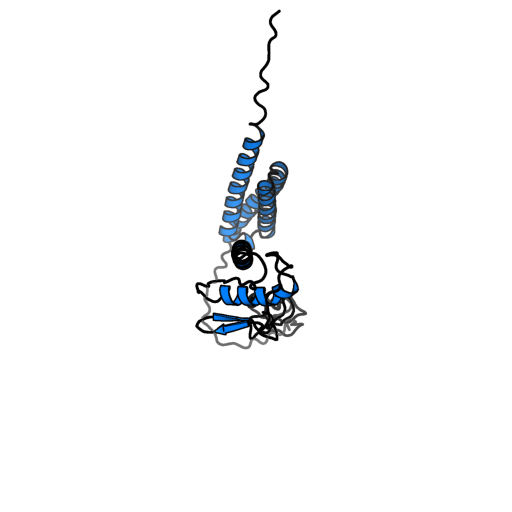3.560 -32.056 1.00 52.22 99 ILE A CA 1
ATOM 691 C C . ILE A 1 99 ? 25.205 14.767 -33.002 1.00 52.22 99 ILE A C 1
ATOM 693 O O . ILE A 1 99 ? 24.237 15.526 -33.016 1.00 52.22 99 ILE A O 1
ATOM 697 N N . LYS A 1 100 ? 26.281 15.028 -33.756 1.00 47.44 100 LYS A N 1
ATOM 698 C CA . LYS A 1 100 ? 26.163 15.811 -34.980 1.00 47.44 100 LYS A CA 1
ATOM 699 C C . LYS A 1 100 ? 25.367 14.921 -35.915 1.00 47.44 100 LYS A C 1
ATOM 701 O O . LYS A 1 100 ? 25.810 13.819 -36.218 1.00 47.44 100 LYS A O 1
ATOM 706 N N . ASN A 1 101 ? 24.222 15.443 -36.337 1.00 45.56 101 ASN A N 1
ATOM 707 C CA . ASN A 1 101 ? 23.186 14.822 -37.159 1.00 45.56 101 ASN A CA 1
ATOM 708 C C . ASN A 1 101 ? 22.065 14.204 -36.320 1.00 45.56 101 ASN A C 1
ATOM 710 O O . ASN A 1 101 ? 22.068 13.021 -36.005 1.00 45.56 101 ASN A O 1
ATOM 714 N N . LYS A 1 102 ? 21.051 15.029 -36.037 1.00 41.34 102 LYS A N 1
ATOM 715 C CA . LYS A 1 102 ? 19.664 14.566 -35.944 1.00 41.34 102 LYS A CA 1
ATOM 716 C C . LYS A 1 102 ? 19.351 13.838 -37.261 1.00 41.34 102 LYS A C 1
ATOM 718 O O . LYS A 1 102 ? 19.321 14.524 -38.285 1.00 41.34 102 LYS A O 1
ATOM 723 N N . PRO A 1 103 ? 19.150 12.511 -37.297 1.00 43.00 103 PRO A N 1
ATOM 724 C CA . PRO A 1 103 ? 18.607 11.887 -38.487 1.00 43.00 103 PRO A CA 1
ATOM 725 C C . PRO A 1 103 ? 17.121 12.251 -38.528 1.00 43.00 103 PRO A C 1
ATOM 727 O O . PRO A 1 103 ? 16.394 12.046 -37.554 1.00 43.00 103 PRO A O 1
ATOM 730 N N . GLU A 1 104 ? 16.671 12.848 -39.629 1.00 44.25 104 GLU A N 1
ATOM 731 C CA . GLU A 1 104 ? 15.244 12.882 -39.956 1.00 44.25 104 GLU A CA 1
ATOM 732 C C . GLU A 1 104 ? 14.677 11.454 -39.989 1.00 44.25 104 GLU A C 1
ATOM 734 O O . GLU A 1 104 ? 15.428 10.515 -40.273 1.00 44.25 104 GLU A O 1
ATOM 739 N N . PRO A 1 105 ? 13.377 11.269 -39.691 1.00 49.06 105 PRO A N 1
ATOM 740 C CA . PRO A 1 105 ? 12.761 9.951 -39.613 1.00 49.06 105 PRO A CA 1
ATOM 741 C C . PRO A 1 105 ? 12.789 9.290 -40.991 1.00 49.06 105 PRO A C 1
ATOM 743 O O . PRO A 1 105 ? 11.965 9.571 -41.860 1.00 49.06 105 PRO A O 1
ATOM 746 N N . GLN A 1 106 ? 13.764 8.411 -41.193 1.00 42.59 106 GLN A N 1
ATOM 747 C CA . GLN A 1 106 ? 13.809 7.546 -42.356 1.00 42.59 106 GLN A CA 1
ATOM 748 C C . GLN A 1 106 ? 12.923 6.337 -42.068 1.00 42.59 106 GLN A C 1
ATOM 750 O O . GLN A 1 106 ? 13.071 5.668 -41.044 1.00 42.59 106 GLN A O 1
ATOM 755 N N . ALA A 1 107 ? 11.972 6.110 -42.977 1.00 47.97 107 ALA A N 1
ATOM 756 C CA . ALA A 1 107 ? 11.153 4.907 -43.071 1.00 47.97 107 ALA A CA 1
ATOM 757 C C . ALA A 1 107 ? 12.013 3.640 -42.883 1.00 47.97 107 ALA A C 1
ATOM 759 O O . ALA A 1 107 ? 13.197 3.678 -43.227 1.00 47.97 107 ALA A O 1
ATOM 760 N N . PRO A 1 108 ? 11.454 2.531 -42.358 1.00 47.22 108 PRO A N 1
ATOM 761 C CA . PRO A 1 108 ? 12.237 1.367 -41.961 1.00 47.22 108 PRO A CA 1
ATOM 762 C C . PRO A 1 108 ? 12.973 0.791 -43.171 1.00 47.22 108 PRO A C 1
ATOM 764 O O . PRO A 1 108 ? 12.404 0.092 -44.008 1.00 47.22 108 PRO A O 1
ATOM 767 N N . VAL A 1 109 ? 14.260 1.113 -43.265 1.00 48.09 109 VAL A N 1
ATOM 768 C CA . VAL A 1 109 ? 15.182 0.463 -44.184 1.00 48.09 109 VAL A CA 1
ATOM 769 C C . VAL A 1 109 ? 15.503 -0.891 -43.579 1.00 48.09 109 VAL A C 1
ATOM 771 O O . VAL A 1 109 ? 16.103 -0.988 -42.511 1.00 48.09 109 VAL A O 1
ATOM 774 N N . ALA A 1 110 ? 15.055 -1.936 -44.267 1.00 49.62 110 ALA A N 1
ATOM 775 C CA . ALA A 1 110 ? 15.430 -3.311 -44.003 1.00 49.62 110 ALA A CA 1
ATOM 776 C C . ALA A 1 110 ? 16.956 -3.443 -44.115 1.00 49.62 110 ALA A C 1
ATOM 778 O O . ALA A 1 110 ? 17.508 -3.495 -45.214 1.00 49.62 110 ALA A O 1
ATOM 779 N N . VAL A 1 111 ? 17.642 -3.474 -42.974 1.00 47.81 111 VAL A N 1
ATOM 780 C CA . VAL A 1 111 ? 19.064 -3.809 -42.912 1.00 47.81 111 VAL A CA 1
ATOM 781 C C . VAL A 1 111 ? 19.166 -5.302 -42.650 1.00 47.81 111 VAL A C 1
ATOM 783 O O . VAL A 1 111 ? 19.066 -5.777 -41.522 1.00 47.81 111 VAL A O 1
ATOM 786 N N . ALA A 1 112 ? 19.348 -6.047 -43.735 1.00 48.03 112 ALA A N 1
ATOM 787 C CA . ALA A 1 112 ? 19.819 -7.416 -43.693 1.00 48.03 112 ALA A CA 1
ATOM 788 C C . ALA A 1 112 ? 21.297 -7.419 -43.267 1.00 48.03 112 ALA A C 1
ATOM 790 O O . ALA A 1 112 ? 22.189 -7.336 -44.108 1.00 48.03 112 ALA A O 1
ATOM 791 N N . THR A 1 113 ? 21.546 -7.526 -41.961 1.00 42.50 113 THR A N 1
ATOM 792 C CA . THR A 1 113 ? 22.843 -7.945 -41.420 1.00 42.50 113 THR A CA 1
ATOM 793 C C . THR A 1 113 ? 22.594 -9.044 -40.402 1.00 42.50 113 THR A C 1
ATOM 795 O O . THR A 1 113 ? 22.041 -8.831 -39.329 1.00 42.50 113 THR A O 1
ATOM 798 N N . THR A 1 114 ? 22.992 -10.246 -40.784 1.00 45.59 114 THR A N 1
ATOM 799 C CA . THR A 1 114 ? 22.930 -11.479 -40.009 1.00 45.59 114 THR A CA 1
ATOM 800 C C . THR A 1 114 ? 23.909 -11.436 -38.835 1.00 45.59 114 THR A C 1
ATOM 802 O O . THR A 1 114 ? 25.016 -11.964 -38.913 1.00 45.59 114 THR A O 1
ATOM 805 N N . VAL A 1 115 ? 23.495 -10.832 -37.731 1.00 49.00 115 VAL A N 1
ATOM 806 C CA . VAL A 1 115 ? 23.701 -11.438 -36.416 1.00 49.00 115 VAL A CA 1
ATOM 807 C C . VAL A 1 115 ? 22.287 -11.717 -35.959 1.00 49.00 115 VAL A C 1
ATOM 809 O O . VAL A 1 115 ? 21.522 -10.786 -35.734 1.00 49.00 115 VAL A O 1
ATOM 812 N N . THR A 1 116 ? 21.884 -12.983 -35.945 1.00 55.84 116 THR A N 1
ATOM 813 C CA . THR A 1 116 ? 20.665 -13.379 -35.244 1.00 55.84 116 THR A CA 1
ATOM 814 C C . THR A 1 116 ? 20.917 -13.058 -33.778 1.00 55.84 116 THR A C 1
ATOM 816 O O . THR A 1 116 ? 21.506 -13.872 -33.067 1.00 55.84 116 THR A O 1
ATOM 819 N N . ALA A 1 117 ? 20.605 -11.825 -33.374 1.00 69.62 117 ALA A N 1
ATOM 820 C CA . ALA A 1 117 ? 20.493 -11.463 -31.978 1.00 69.62 117 ALA A CA 1
ATOM 821 C C . ALA A 1 117 ? 19.482 -12.457 -31.422 1.00 69.62 117 ALA A C 1
ATOM 823 O O . ALA A 1 117 ? 18.350 -12.543 -31.901 1.00 69.62 117 ALA A O 1
ATOM 824 N N . ARG A 1 118 ? 20.000 -13.361 -30.597 1.00 87.94 118 ARG A N 1
ATOM 825 C CA . ARG A 1 118 ? 19.218 -14.442 -30.034 1.00 87.94 118 ARG A CA 1
ATOM 826 C C . ARG A 1 118 ? 18.123 -13.791 -29.194 1.00 87.94 118 ARG A C 1
ATOM 828 O O . ARG A 1 118 ? 18.401 -12.827 -28.493 1.00 87.94 118 ARG A O 1
ATOM 835 N N . ASP A 1 119 ? 16.910 -14.274 -29.373 1.00 90.25 119 ASP A N 1
ATOM 836 C CA . ASP A 1 119 ? 15.706 -13.843 -28.674 1.00 90.25 119 ASP A CA 1
ATOM 837 C C . ASP A 1 119 ? 15.075 -15.153 -28.205 1.00 90.25 119 ASP A C 1
ATOM 839 O O . ASP A 1 119 ? 14.506 -15.913 -28.999 1.00 90.25 119 ASP A O 1
ATOM 843 N N . SER A 1 120 ? 15.430 -15.535 -26.982 1.00 93.31 120 SER A N 1
ATOM 844 C CA . SER A 1 120 ? 15.211 -16.876 -26.452 1.00 93.31 120 SER A CA 1
ATOM 845 C C . SER A 1 120 ? 13.756 -17.106 -26.036 1.00 93.31 120 SER A C 1
ATOM 847 O O . SER A 1 120 ? 13.304 -18.254 -26.093 1.00 93.31 120 SER A O 1
ATOM 849 N N . ASP A 1 121 ? 13.013 -16.054 -25.693 1.00 92.12 121 ASP A N 1
ATOM 850 C CA . ASP A 1 121 ? 11.595 -16.120 -25.331 1.00 92.12 121 ASP A CA 1
ATOM 851 C C . ASP A 1 121 ? 10.640 -15.531 -26.388 1.00 92.12 121 ASP A C 1
ATOM 853 O O . ASP A 1 121 ? 9.433 -15.797 -26.348 1.00 92.12 121 ASP A O 1
ATOM 857 N N . GLY A 1 122 ? 11.176 -14.854 -27.406 1.00 91.19 122 GLY A N 1
ATOM 858 C CA . GLY A 1 122 ? 10.447 -14.397 -28.582 1.00 91.19 122 GLY A CA 1
ATOM 859 C C . GLY A 1 122 ? 9.633 -13.125 -28.359 1.00 91.19 122 GLY A C 1
ATOM 860 O O . GLY A 1 122 ? 8.677 -12.895 -29.109 1.00 91.19 122 GLY A O 1
ATOM 861 N N . ASP A 1 123 ? 9.947 -12.319 -27.344 1.00 90.12 123 ASP A N 1
ATOM 862 C CA . ASP A 1 123 ? 9.207 -11.090 -27.038 1.00 90.12 123 ASP A CA 1
ATOM 863 C C . ASP A 1 123 ? 9.607 -9.881 -27.921 1.00 90.12 123 ASP A C 1
ATOM 865 O O . ASP A 1 123 ? 8.958 -8.821 -27.925 1.00 90.12 123 ASP A O 1
ATOM 869 N N . GLY A 1 124 ? 10.634 -10.057 -28.760 1.00 89.88 124 GLY A N 1
ATOM 870 C CA . GLY A 1 124 ? 11.149 -9.047 -29.676 1.00 89.88 124 GLY A CA 1
ATOM 871 C C . GLY A 1 124 ? 12.147 -8.073 -29.043 1.00 89.88 124 GLY A C 1
ATOM 872 O O . GLY A 1 124 ? 12.439 -7.033 -29.664 1.00 89.88 124 GLY A O 1
ATOM 873 N N . VAL A 1 125 ? 12.631 -8.373 -27.839 1.00 90.94 125 VAL A N 1
ATOM 874 C CA . VAL A 1 125 ? 13.833 -7.860 -27.178 1.00 90.94 125 VAL A CA 1
ATOM 875 C C . VAL A 1 125 ? 14.909 -8.941 -27.300 1.00 90.94 125 VAL A C 1
ATOM 877 O O . VAL A 1 125 ? 14.659 -10.120 -27.117 1.00 90.94 125 VAL A O 1
ATOM 880 N N . SER A 1 126 ? 16.123 -8.571 -27.698 1.00 92.88 126 SER A N 1
ATOM 881 C CA . SER A 1 126 ? 17.197 -9.556 -27.816 1.00 92.88 126 SER A CA 1
ATOM 882 C C . SER A 1 126 ? 17.824 -9.863 -26.455 1.00 92.88 126 SER A C 1
ATOM 884 O O . SER A 1 126 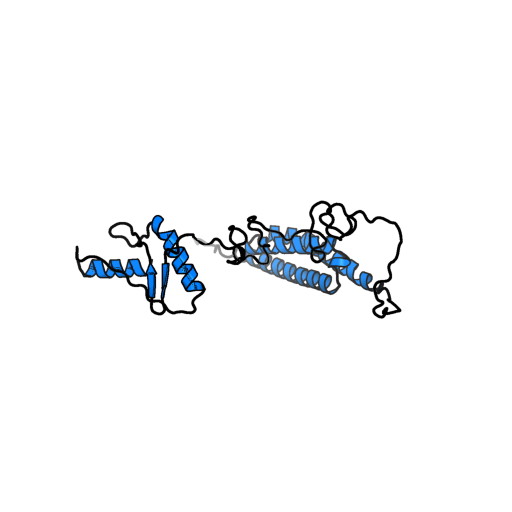? 17.941 -8.966 -25.620 1.00 92.88 126 SER A O 1
ATOM 886 N N . ASP A 1 127 ? 18.306 -11.097 -26.270 1.00 91.69 127 ASP A N 1
ATOM 887 C CA . ASP A 1 127 ? 18.887 -11.621 -25.021 1.00 91.69 127 ASP A CA 1
ATOM 888 C C . ASP A 1 127 ? 19.976 -10.708 -24.407 1.00 91.69 127 ASP A C 1
ATOM 890 O O . ASP A 1 127 ? 20.266 -10.785 -23.217 1.00 91.69 127 ASP A O 1
ATOM 894 N N . ASP A 1 128 ? 20.641 -9.866 -25.209 1.00 91.00 128 ASP A N 1
ATOM 895 C CA . ASP A 1 128 ? 21.684 -8.930 -24.771 1.00 91.00 128 ASP A CA 1
ATOM 896 C C . ASP A 1 128 ? 21.154 -7.656 -24.094 1.00 91.00 128 ASP A C 1
ATOM 898 O O . ASP A 1 128 ? 21.892 -7.007 -23.347 1.00 91.00 128 ASP A O 1
ATOM 902 N N . ILE A 1 129 ? 19.898 -7.291 -24.349 1.00 90.62 129 ILE A N 1
ATOM 903 C CA . ILE A 1 129 ? 19.216 -6.131 -23.753 1.00 90.62 129 ILE A CA 1
ATOM 904 C C . ILE A 1 129 ? 17.952 -6.516 -22.972 1.00 90.62 129 ILE A C 1
ATOM 906 O O . ILE A 1 129 ? 17.339 -5.648 -22.344 1.00 90.62 129 ILE A O 1
ATOM 910 N N . ASP A 1 130 ? 17.599 -7.798 -22.984 1.00 93.25 130 ASP A N 1
ATOM 911 C CA . ASP A 1 130 ? 16.542 -8.392 -22.183 1.00 93.25 130 ASP A CA 1
ATOM 912 C C . ASP A 1 130 ? 17.031 -8.694 -20.756 1.00 93.25 130 ASP A C 1
ATOM 914 O O . ASP A 1 130 ? 18.075 -9.312 -20.529 1.00 93.25 130 ASP A O 1
ATOM 918 N N . ARG A 1 131 ? 16.281 -8.224 -19.757 1.00 95.56 131 ARG A N 1
ATOM 919 C CA . ARG A 1 131 ? 16.545 -8.513 -18.341 1.00 95.56 131 ARG A CA 1
ATOM 920 C C . ARG A 1 131 ? 16.016 -9.882 -17.914 1.00 95.56 131 ARG A C 1
ATOM 922 O O . ARG A 1 131 ? 16.452 -10.379 -16.874 1.00 95.56 131 ARG A O 1
ATOM 929 N N . CYS A 1 132 ? 15.108 -10.467 -18.684 1.00 94.31 132 CYS A N 1
ATOM 930 C CA . CYS A 1 132 ? 14.469 -11.747 -18.447 1.00 94.31 132 CYS A CA 1
ATOM 931 C C . CYS A 1 132 ? 14.483 -12.652 -19.703 1.00 94.31 132 CYS A C 1
ATOM 933 O O . CYS A 1 132 ? 13.414 -13.095 -20.087 1.00 94.31 132 CYS A O 1
ATOM 935 N N . PRO A 1 133 ? 15.648 -13.079 -20.243 1.00 93.06 133 PRO A N 1
ATOM 936 C CA . PRO A 1 133 ? 15.756 -13.788 -21.539 1.00 93.06 133 PRO A CA 1
ATOM 937 C C . PRO A 1 133 ? 15.002 -15.127 -21.691 1.00 93.06 133 PRO A C 1
ATOM 939 O O . PRO A 1 133 ? 15.111 -15.799 -22.712 1.00 93.06 133 PRO A O 1
ATOM 942 N N . GLU A 1 134 ? 14.342 -15.607 -20.639 1.00 95.00 134 GLU A N 1
ATOM 943 C CA . GLU A 1 134 ? 13.559 -16.848 -20.641 1.00 95.00 134 GLU A CA 1
ATOM 944 C C . GLU A 1 134 ? 12.059 -16.593 -20.386 1.00 95.00 134 GLU A C 1
ATOM 946 O O . GLU A 1 134 ? 11.279 -17.547 -20.325 1.00 95.00 134 GLU A O 1
ATOM 951 N N . LEU A 1 135 ? 11.646 -15.338 -20.176 1.00 93.44 135 LEU A N 1
ATOM 952 C CA . LEU A 1 135 ? 10.308 -14.952 -19.739 1.00 93.44 135 LEU A CA 1
ATOM 953 C C . LEU A 1 135 ? 9.843 -13.722 -20.522 1.00 93.44 135 LEU A C 1
ATOM 955 O O . LEU A 1 135 ? 10.235 -12.615 -20.161 1.00 93.44 135 LEU A O 1
ATOM 959 N N . PRO A 1 136 ? 8.899 -13.891 -21.463 1.00 93.12 136 PRO A N 1
ATOM 960 C CA . PRO A 1 136 ? 8.550 -12.831 -22.389 1.00 93.12 136 PRO A CA 1
ATOM 961 C C . PRO A 1 136 ? 7.913 -11.643 -21.671 1.00 93.12 136 PRO A C 1
ATOM 963 O O . PRO A 1 136 ? 7.035 -11.808 -20.810 1.00 93.12 136 PRO A O 1
ATOM 966 N N . GLY A 1 137 ? 8.276 -10.436 -22.092 1.00 93.44 137 GLY A N 1
ATOM 967 C CA . GLY A 1 137 ? 7.766 -9.211 -21.505 1.00 93.44 137 GLY A CA 1
ATOM 968 C C . GLY A 1 137 ? 7.702 -8.021 -22.461 1.00 93.44 137 GLY A C 1
ATOM 969 O O . GLY A 1 137 ? 8.112 -8.053 -23.618 1.00 93.44 137 GLY A O 1
ATOM 970 N N . PRO A 1 138 ? 7.090 -6.917 -22.013 1.00 93.69 138 PRO A N 1
ATOM 971 C CA . PRO A 1 138 ? 7.046 -5.695 -22.797 1.00 93.69 138 PRO A CA 1
ATOM 972 C C . PRO A 1 138 ? 8.427 -5.038 -22.907 1.00 93.69 138 PRO A C 1
ATOM 974 O O . PRO A 1 138 ? 9.199 -4.970 -21.945 1.00 93.69 138 PRO A O 1
ATOM 977 N N . LYS A 1 139 ? 8.681 -4.405 -24.056 1.00 92.56 139 LYS A N 1
ATOM 978 C CA . LYS A 1 139 ? 9.886 -3.589 -24.302 1.00 92.56 139 LYS A CA 1
ATOM 979 C C . LYS A 1 139 ? 10.037 -2.465 -23.280 1.00 92.56 139 LYS A C 1
ATOM 981 O O . LYS A 1 139 ? 11.151 -2.113 -22.900 1.00 92.56 139 LYS A O 1
ATOM 986 N N . GLU A 1 140 ? 8.915 -1.931 -22.802 1.00 92.44 140 GLU A N 1
ATOM 987 C CA . GLU A 1 140 ? 8.844 -0.898 -21.769 1.00 92.44 140 GLU A CA 1
ATOM 988 C C . GLU A 1 140 ? 9.431 -1.355 -20.426 1.00 92.44 140 GLU A C 1
ATOM 990 O O . GLU A 1 140 ? 9.851 -0.513 -19.633 1.00 92.44 140 GLU A O 1
ATOM 995 N N . ASN A 1 141 ? 9.474 -2.668 -20.176 1.00 94.06 141 ASN A N 1
ATOM 996 C CA . ASN A 1 141 ? 10.056 -3.266 -18.979 1.00 94.06 141 ASN A CA 1
ATOM 997 C C . ASN A 1 141 ? 11.300 -4.114 -19.291 1.00 94.06 141 ASN A C 1
ATOM 999 O O . ASN A 1 141 ? 11.649 -5.010 -18.526 1.00 94.06 141 ASN A O 1
ATOM 1003 N N . PHE A 1 142 ? 11.995 -3.803 -20.393 1.00 94.06 142 PHE A N 1
ATOM 1004 C CA . PHE A 1 142 ? 13.238 -4.468 -20.800 1.00 94.06 142 PHE A CA 1
ATOM 1005 C C . PHE A 1 142 ? 13.092 -5.991 -20.923 1.00 94.06 142 PHE A C 1
ATOM 1007 O O . PHE A 1 142 ? 13.925 -6.715 -20.390 1.00 94.06 142 PHE A O 1
ATOM 1014 N N . GLY A 1 143 ? 12.006 -6.439 -21.555 1.00 93.56 143 GLY A N 1
ATOM 1015 C CA . GLY A 1 143 ? 11.716 -7.854 -21.806 1.00 93.56 143 GLY A CA 1
ATOM 1016 C C . GLY A 1 143 ? 11.211 -8.637 -20.590 1.00 93.56 143 GLY A C 1
ATOM 1017 O O . GLY A 1 143 ? 10.787 -9.771 -20.696 1.00 93.56 143 GLY A O 1
ATOM 1018 N N . CYS A 1 144 ? 11.107 -8.017 -19.410 1.00 95.50 144 CYS A N 1
ATOM 1019 C CA . CYS A 1 144 ? 10.515 -8.683 -18.248 1.00 95.50 144 CYS A CA 1
ATOM 1020 C C . CYS A 1 144 ? 8.997 -8.464 -18.144 1.00 95.50 144 CYS A C 1
ATOM 1022 O O . CYS A 1 144 ? 8.533 -7.328 -18.298 1.00 95.50 144 CYS A O 1
ATOM 1024 N N . PRO A 1 145 ? 8.199 -9.471 -17.743 1.00 93.75 145 PRO A N 1
ATOM 1025 C CA . PRO A 1 145 ? 6.805 -9.257 -17.363 1.00 93.75 145 PRO A CA 1
ATOM 1026 C C . PRO A 1 145 ? 6.693 -8.312 -16.153 1.00 93.75 145 PRO A C 1
ATOM 1028 O O . PRO A 1 145 ? 7.616 -8.183 -15.343 1.00 93.75 145 PRO A O 1
ATOM 1031 N N . TRP A 1 146 ? 5.554 -7.626 -16.025 1.00 94.31 146 TRP A N 1
ATOM 1032 C CA . TRP A 1 146 ? 5.266 -6.851 -14.817 1.00 94.31 146 TRP A CA 1
ATOM 1033 C C . TRP A 1 146 ? 5.008 -7.798 -13.635 1.00 94.31 146 TRP A C 1
ATOM 1035 O O . TRP A 1 146 ? 4.407 -8.851 -13.848 1.00 94.31 146 TRP A O 1
ATOM 1045 N N . PRO A 1 147 ? 5.437 -7.448 -12.407 1.00 93.44 147 PRO A N 1
ATOM 1046 C CA . PRO A 1 147 ? 5.107 -8.226 -11.218 1.00 93.44 147 PRO A CA 1
ATOM 1047 C C . PRO A 1 147 ? 3.592 -8.370 -11.039 1.00 93.44 147 PRO A C 1
ATOM 1049 O O . PRO A 1 147 ? 2.854 -7.409 -11.257 1.00 93.44 147 PRO A O 1
ATOM 1052 N N . ASP A 1 148 ? 3.184 -9.566 -10.635 1.00 93.62 148 ASP A N 1
ATOM 1053 C CA . ASP A 1 148 ? 1.826 -9.968 -10.265 1.00 93.62 148 ASP A CA 1
ATOM 1054 C C . ASP A 1 148 ? 1.990 -10.867 -9.027 1.00 93.62 148 ASP A C 1
ATOM 1056 O O . ASP A 1 148 ? 2.450 -12.012 -9.127 1.00 93.62 148 ASP A O 1
ATOM 1060 N N . ARG A 1 149 ? 1.808 -10.283 -7.839 1.00 95.25 149 ARG A N 1
ATOM 1061 C CA . ARG A 1 149 ? 2.142 -10.916 -6.553 1.00 95.25 149 ARG A CA 1
ATOM 1062 C C . ARG A 1 149 ? 1.143 -11.984 -6.128 1.00 95.25 149 ARG A C 1
ATOM 1064 O O . ARG A 1 149 ? 1.555 -12.945 -5.471 1.00 95.25 149 ARG A O 1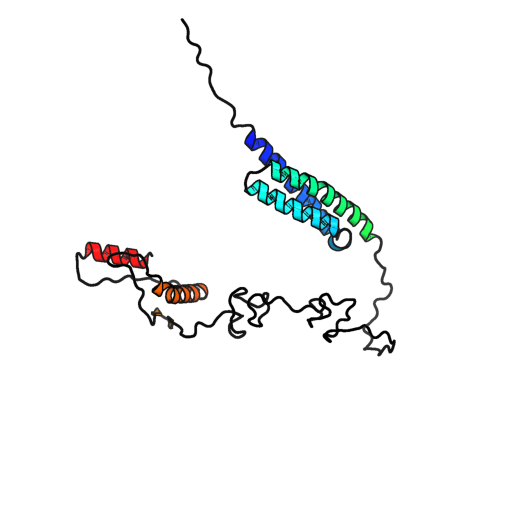
ATOM 1071 N N . ASP A 1 150 ? -0.127 -11.823 -6.469 1.00 93.12 150 ASP A N 1
ATOM 1072 C CA . ASP A 1 150 ? -1.198 -12.744 -6.089 1.00 93.12 150 ASP A CA 1
ATOM 1073 C C . ASP A 1 150 ? -1.617 -13.702 -7.219 1.00 93.12 150 ASP A C 1
ATOM 1075 O O . ASP A 1 150 ? -2.302 -14.700 -6.965 1.00 93.12 150 ASP A O 1
ATOM 1079 N N . GLY A 1 151 ? -1.102 -13.486 -8.432 1.00 92.75 151 GLY A N 1
ATOM 1080 C CA . GLY A 1 151 ? -1.251 -14.368 -9.581 1.00 92.75 151 GLY A CA 1
ATOM 1081 C C . GLY A 1 151 ? -2.608 -14.246 -10.268 1.00 92.75 151 GLY A C 1
ATOM 1082 O O . GLY A 1 151 ? -3.052 -15.214 -10.905 1.00 92.75 151 GLY A O 1
ATOM 1083 N N . ASP A 1 152 ? -3.294 -13.114 -10.120 1.00 91.81 152 ASP A N 1
ATOM 1084 C CA . ASP A 1 152 ? -4.637 -12.895 -10.656 1.00 91.81 152 ASP A CA 1
ATOM 1085 C C . ASP A 1 152 ? -4.663 -12.383 -12.112 1.00 91.81 152 ASP A C 1
ATOM 1087 O O . ASP A 1 152 ? -5.729 -12.305 -12.741 1.00 91.81 152 ASP A O 1
ATOM 1091 N N . LYS A 1 153 ? -3.473 -12.178 -12.697 1.00 92.06 153 LYS A N 1
ATOM 1092 C CA . LYS A 1 153 ? -3.215 -11.693 -14.062 1.00 92.06 153 LYS A CA 1
ATOM 1093 C C . LYS A 1 153 ? -3.487 -10.203 -14.261 1.00 92.06 153 LYS A C 1
ATOM 1095 O O . LYS A 1 153 ? -3.551 -9.752 -15.412 1.00 92.06 153 LYS A O 1
ATOM 1100 N N . VAL A 1 154 ? -3.620 -9.439 -13.185 1.00 94.44 154 VAL A N 1
ATOM 1101 C CA . VAL A 1 154 ? -3.543 -7.983 -13.165 1.00 94.44 154 VAL A CA 1
ATOM 1102 C C . VAL A 1 154 ? -2.171 -7.611 -12.607 1.00 94.44 154 VAL A C 1
ATOM 1104 O O . VAL A 1 154 ? -1.751 -8.075 -11.560 1.00 94.44 154 VAL A O 1
ATOM 1107 N N . ALA A 1 155 ? -1.411 -6.790 -13.331 1.00 94.62 155 ALA A N 1
ATOM 1108 C CA . ALA A 1 155 ? -0.099 -6.374 -12.839 1.00 94.62 155 ALA A CA 1
ATOM 1109 C C . ALA A 1 155 ? -0.246 -5.550 -11.548 1.00 94.62 155 ALA A C 1
ATOM 1111 O O . ALA A 1 155 ? -1.101 -4.669 -11.502 1.00 94.62 155 ALA A O 1
ATOM 1112 N N . ASP A 1 156 ? 0.667 -5.697 -10.583 1.00 94.38 156 ASP A N 1
ATOM 1113 C CA . ASP A 1 156 ? 0.671 -4.990 -9.284 1.00 94.38 156 ASP A CA 1
ATOM 1114 C C . ASP A 1 156 ? 0.462 -3.465 -9.389 1.00 94.38 156 ASP A C 1
ATOM 1116 O O . ASP A 1 156 ? 0.005 -2.806 -8.457 1.00 94.38 156 ASP A O 1
ATOM 1120 N N . ARG A 1 157 ? 0.875 -2.865 -10.512 1.00 92.44 157 ARG A N 1
ATOM 1121 C CA . ARG A 1 157 ? 0.748 -1.423 -10.793 1.00 92.44 157 ARG A CA 1
ATOM 1122 C C . ARG A 1 157 ? -0.661 -0.992 -11.228 1.00 92.44 157 ARG A C 1
ATOM 1124 O O . ARG A 1 157 ? -0.967 0.198 -11.208 1.00 92.44 157 ARG A O 1
ATOM 1131 N N . GLU A 1 158 ? -1.456 -1.938 -11.710 1.00 92.81 158 GLU A N 1
ATOM 1132 C CA . GLU A 1 158 ? -2.828 -1.796 -12.212 1.00 92.81 158 GLU A CA 1
ATOM 1133 C C . GLU A 1 158 ? -3.847 -2.468 -11.275 1.00 92.81 158 GLU A C 1
ATOM 1135 O O . GLU A 1 158 ? -5.051 -2.243 -11.414 1.00 92.81 158 GLU A O 1
ATOM 1140 N N . ASP A 1 159 ? -3.357 -3.241 -10.308 1.00 93.25 159 ASP A N 1
ATOM 1141 C CA . ASP A 1 159 ? -4.124 -3.923 -9.283 1.00 93.25 159 ASP A CA 1
ATOM 1142 C C . ASP A 1 159 ? -4.360 -3.028 -8.051 1.00 93.25 159 ASP A C 1
ATOM 1144 O O . ASP A 1 159 ? -3.455 -2.384 -7.509 1.00 93.25 159 ASP A O 1
ATOM 1148 N N . ARG A 1 160 ? -5.617 -2.963 -7.607 1.00 92.44 160 ARG A N 1
ATOM 1149 C CA . ARG A 1 160 ? -6.033 -2.264 -6.388 1.00 92.44 160 ARG A CA 1
ATOM 1150 C C . ARG A 1 160 ? -5.813 -3.122 -5.135 1.00 92.44 160 ARG A C 1
ATOM 1152 O O . ARG A 1 160 ? -5.679 -2.554 -4.048 1.00 92.44 160 ARG A O 1
ATOM 1159 N N . CYS A 1 161 ? -5.744 -4.440 -5.277 1.00 91.50 161 CYS A N 1
ATOM 1160 C CA . CYS A 1 161 ? -5.546 -5.416 -4.218 1.00 91.50 161 CYS A CA 1
ATOM 1161 C C . CYS A 1 161 ? -4.319 -6.330 -4.468 1.00 91.50 161 CYS A C 1
ATOM 1163 O O . CYS A 1 161 ? -4.497 -7.535 -4.444 1.00 91.50 161 CYS A O 1
ATOM 1165 N N . PRO A 1 162 ? -3.065 -5.814 -4.538 1.00 94.00 162 PRO A N 1
ATOM 1166 C CA . PRO A 1 162 ? -1.872 -6.562 -5.001 1.00 94.00 162 PRO A CA 1
ATOM 1167 C C . PRO A 1 162 ? -1.431 -7.798 -4.197 1.00 94.00 162 PRO A C 1
ATOM 1169 O O . PRO A 1 162 ? -0.346 -8.329 -4.425 1.00 94.00 162 PRO A O 1
ATOM 1172 N N . ASP A 1 163 ? -2.166 -8.155 -3.150 1.00 94.06 163 ASP A N 1
ATOM 1173 C CA . ASP A 1 163 ? -1.885 -9.289 -2.273 1.00 94.06 163 ASP A CA 1
ATOM 1174 C C . ASP A 1 163 ? -3.132 -10.204 -2.127 1.00 94.06 163 ASP A C 1
ATOM 1176 O O . ASP A 1 163 ? -3.104 -11.151 -1.335 1.00 94.06 163 ASP A O 1
ATOM 1180 N N . GLU A 1 164 ? -4.232 -9.931 -2.846 1.00 90.12 164 GLU A N 1
ATOM 1181 C CA . GLU A 1 164 ? -5.497 -10.673 -2.785 1.00 90.12 164 GLU A CA 1
ATOM 1182 C C . GLU A 1 164 ? -6.079 -10.908 -4.188 1.00 90.12 164 GLU A C 1
ATOM 1184 O O . GLU A 1 164 ? -6.647 -9.982 -4.763 1.00 90.12 164 GLU A O 1
ATOM 1189 N N . PRO A 1 165 ? -6.105 -12.162 -4.679 1.00 89.88 165 PRO A N 1
ATOM 1190 C CA . PRO A 1 165 ? -6.414 -12.419 -6.075 1.00 89.88 165 PRO A CA 1
ATOM 1191 C C . PRO A 1 165 ? -7.851 -12.041 -6.424 1.00 89.88 165 PRO A C 1
ATOM 1193 O O . PRO A 1 165 ? -8.813 -12.484 -5.776 1.00 89.88 165 PRO A O 1
ATOM 1196 N N . GLY A 1 166 ? -8.009 -11.289 -7.506 1.00 90.31 166 GLY A N 1
ATOM 1197 C CA . GLY A 1 166 ? -9.290 -10.815 -7.979 1.00 90.31 166 GLY A CA 1
ATOM 1198 C C . GLY A 1 166 ? -9.540 -11.021 -9.460 1.00 90.31 166 GLY A C 1
ATOM 1199 O O . GLY A 1 166 ? -8.991 -11.885 -10.135 1.00 90.31 166 GLY A O 1
ATOM 1200 N N . SER A 1 167 ? -10.535 -10.286 -9.950 1.00 88.81 167 SER A N 1
ATOM 1201 C CA . SER A 1 167 ? -10.903 -10.301 -11.366 1.00 88.81 167 SER A CA 1
ATOM 1202 C C . SER A 1 167 ? -10.416 -9.011 -12.027 1.00 88.81 167 SER A C 1
ATOM 1204 O O . SER A 1 167 ? -10.621 -7.949 -11.425 1.00 88.81 167 SER A O 1
ATOM 1206 N N . PRO A 1 168 ? -9.913 -9.033 -13.275 1.00 90.06 168 PRO A N 1
ATOM 1207 C CA . PRO A 1 168 ? -9.583 -7.814 -14.017 1.00 90.06 168 PRO A CA 1
ATOM 1208 C C . PRO A 1 168 ? -10.757 -6.824 -14.110 1.00 90.06 168 PRO A C 1
ATOM 1210 O O . PRO A 1 168 ? -10.566 -5.611 -14.029 1.00 90.06 168 PRO A O 1
ATOM 1213 N N . GLU A 1 169 ? -12.003 -7.315 -14.173 1.00 87.88 169 GLU A N 1
ATOM 1214 C CA . GLU A 1 169 ? -13.221 -6.489 -14.161 1.00 87.88 169 GLU A CA 1
ATOM 1215 C C . GLU A 1 169 ? -13.451 -5.746 -12.836 1.00 87.88 169 GLU A C 1
ATOM 1217 O O . GLU A 1 169 ? -14.365 -4.924 -12.738 1.00 87.88 169 GLU A O 1
ATOM 1222 N N . ASN A 1 170 ? -12.692 -6.081 -11.794 1.00 87.81 170 ASN A N 1
ATOM 1223 C CA . ASN A 1 170 ? -12.728 -5.461 -10.474 1.00 87.81 170 ASN A CA 1
ATOM 1224 C C . ASN A 1 170 ? -11.350 -4.921 -10.055 1.00 87.81 170 ASN A C 1
ATOM 1226 O O . ASN A 1 170 ? -11.086 -4.806 -8.864 1.00 87.81 170 ASN A O 1
ATOM 1230 N N . GLN A 1 171 ? -10.487 -4.589 -11.026 1.00 90.12 171 GLN A N 1
ATOM 1231 C CA . GLN A 1 171 ? -9.150 -4.027 -10.777 1.00 90.12 171 GLN A CA 1
ATOM 1232 C C . GLN A 1 171 ? -8.309 -4.897 -9.836 1.00 90.12 171 GLN A C 1
ATOM 1234 O O . GLN A 1 171 ? -7.749 -4.382 -8.877 1.00 90.12 171 GLN A O 1
ATOM 1239 N N . GLY A 1 172 ? -8.319 -6.205 -10.083 1.00 90.94 172 GLY A N 1
ATOM 1240 C CA . GLY A 1 172 ? -7.568 -7.204 -9.323 1.00 90.94 172 GLY A CA 1
ATOM 1241 C C . GLY A 1 172 ? -8.071 -7.471 -7.901 1.00 90.94 172 GLY A C 1
ATOM 1242 O O . GLY A 1 172 ? -7.522 -8.265 -7.162 1.00 90.94 172 GLY A O 1
ATOM 1243 N N . CYS A 1 173 ? -9.222 -6.909 -7.515 1.00 90.00 173 CYS A N 1
ATOM 1244 C CA . CYS A 1 173 ? -9.826 -7.217 -6.218 1.00 90.00 173 CYS A CA 1
ATOM 1245 C C . CYS A 1 173 ? -10.840 -8.378 -6.287 1.00 90.00 173 CYS A C 1
ATOM 1247 O O . CYS A 1 173 ? -11.632 -8.465 -7.244 1.00 90.00 173 CYS A O 1
ATOM 1249 N N . PRO A 1 174 ? -10.915 -9.245 -5.261 1.00 85.19 174 PRO A N 1
ATOM 1250 C CA . PRO A 1 174 ? -11.874 -10.343 -5.206 1.00 85.19 174 PRO A CA 1
ATOM 1251 C C . PRO A 1 174 ? -13.320 -9.836 -5.193 1.00 85.19 174 PRO A C 1
ATOM 1253 O O . PRO A 1 174 ? -13.718 -9.000 -4.382 1.00 85.19 174 PRO A O 1
ATOM 1256 N N . ARG A 1 175 ? -14.166 -10.396 -6.067 1.00 71.44 175 ARG A N 1
ATOM 1257 C CA . ARG A 1 175 ? -15.622 -10.216 -5.973 1.00 71.44 175 ARG A CA 1
ATOM 1258 C C . ARG A 1 175 ? -16.163 -11.188 -4.929 1.00 71.44 175 ARG A C 1
ATOM 1260 O O . ARG A 1 175 ? -16.241 -12.388 -5.191 1.00 71.44 175 ARG A O 1
ATOM 1267 N N . ARG A 1 176 ? -16.578 -10.690 -3.760 1.00 69.00 176 ARG A N 1
ATOM 1268 C CA . ARG A 1 176 ? -17.283 -11.518 -2.767 1.00 69.00 176 ARG A CA 1
ATOM 1269 C C . ARG A 1 176 ? -18.591 -12.020 -3.400 1.00 69.00 176 ARG A C 1
ATOM 1271 O O . ARG A 1 176 ? -19.485 -11.241 -3.722 1.00 69.00 176 ARG A O 1
ATOM 1278 N N . ALA A 1 177 ? -18.659 -13.329 -3.664 1.00 57.28 177 ALA A N 1
ATOM 1279 C CA . ALA A 1 177 ? -19.639 -13.985 -4.547 1.00 57.28 177 ALA A CA 1
ATOM 1280 C C . ALA A 1 177 ? -21.111 -13.853 -4.105 1.00 57.28 177 ALA A C 1
ATOM 1282 O O . ALA A 1 177 ? -22.033 -14.155 -4.864 1.00 57.28 177 ALA A O 1
ATOM 1283 N N . THR A 1 178 ? -21.351 -13.354 -2.899 1.00 63.19 178 THR A N 1
ATOM 1284 C CA . THR A 1 178 ? -22.665 -12.949 -2.423 1.00 63.19 178 THR A CA 1
ATOM 1285 C C . THR A 1 178 ? -22.525 -11.567 -1.826 1.00 63.19 178 THR A C 1
ATOM 1287 O O . THR A 1 178 ? -22.037 -11.461 -0.712 1.00 63.19 178 THR A O 1
ATOM 1290 N N . ALA A 1 179 ? -22.964 -10.527 -2.537 1.00 69.38 179 ALA A N 1
ATOM 1291 C CA . ALA A 1 179 ? -23.075 -9.199 -1.941 1.00 69.38 179 ALA A CA 1
ATOM 1292 C C . ALA A 1 179 ? -23.950 -9.316 -0.684 1.00 69.38 179 ALA A C 1
ATOM 1294 O O . ALA A 1 179 ? -25.163 -9.562 -0.806 1.00 69.38 179 ALA A O 1
ATOM 1295 N N . LEU A 1 180 ? -23.337 -9.253 0.499 1.00 80.31 180 LEU A N 1
ATOM 1296 C CA . LEU A 1 180 ? -24.003 -9.348 1.795 1.00 80.31 180 LEU A CA 1
ATOM 1297 C C . LEU A 1 180 ? -24.737 -8.049 2.093 1.00 80.31 180 LEU A C 1
ATOM 1299 O O . LEU A 1 180 ? -25.600 -8.033 2.973 1.00 80.31 180 LEU A O 1
ATOM 1303 N N . ILE A 1 181 ? -24.461 -6.991 1.326 1.00 86.75 181 ILE A N 1
ATOM 1304 C CA . ILE A 1 181 ? -25.188 -5.733 1.392 1.00 86.75 181 ILE A CA 1
ATOM 1305 C C . ILE A 1 181 ? -25.785 -5.320 0.046 1.00 86.75 181 ILE A C 1
ATOM 1307 O O . ILE A 1 181 ? -25.360 -5.731 -1.032 1.00 86.75 181 ILE A O 1
ATOM 1311 N N . VAL A 1 182 ? -26.814 -4.480 0.112 1.00 86.88 182 VAL A N 1
ATOM 1312 C CA . VAL A 1 182 ? -27.394 -3.786 -1.037 1.00 86.88 182 VAL A CA 1
ATOM 1313 C C . VAL A 1 182 ? -27.441 -2.302 -0.710 1.00 86.88 182 VAL A C 1
ATOM 1315 O O . VAL A 1 182 ? -28.184 -1.870 0.172 1.00 86.88 182 VAL A O 1
ATOM 1318 N N . VAL A 1 183 ? -26.656 -1.508 -1.432 1.00 85.56 183 VAL A N 1
ATOM 1319 C CA . VAL A 1 183 ? -26.664 -0.049 -1.290 1.00 85.56 183 VAL A CA 1
ATOM 1320 C C . VAL A 1 183 ? -27.838 0.518 -2.089 1.00 85.56 183 VAL A C 1
ATOM 1322 O O . VAL A 1 183 ? -27.900 0.392 -3.313 1.00 85.56 183 VAL A O 1
ATOM 1325 N N . ARG A 1 184 ? -28.797 1.138 -1.398 1.00 85.44 184 ARG A N 1
ATOM 1326 C CA . ARG A 1 184 ? -29.885 1.919 -2.003 1.00 85.44 184 ARG A CA 1
ATOM 1327 C C . ARG A 1 184 ? -29.608 3.411 -1.849 1.00 85.44 184 ARG A C 1
ATOM 1329 O O . ARG A 1 184 ? -28.693 3.821 -1.146 1.00 85.44 184 ARG A O 1
ATOM 1336 N N . ARG A 1 185 ? -30.434 4.243 -2.494 1.00 82.50 185 ARG A N 1
ATOM 1337 C CA . ARG A 1 185 ? -30.304 5.710 -2.419 1.00 82.50 185 ARG A CA 1
ATOM 1338 C C . ARG A 1 185 ? -30.436 6.264 -0.996 1.00 82.50 185 ARG A C 1
ATOM 1340 O O . ARG A 1 185 ? -29.887 7.324 -0.731 1.00 82.50 185 ARG A O 1
ATOM 1347 N N . ASP A 1 186 ? -31.181 5.595 -0.118 1.00 86.81 186 ASP A N 1
ATOM 1348 C CA . ASP A 1 186 ? -31.524 6.079 1.225 1.00 86.81 186 ASP A CA 1
ATOM 1349 C C . ASP A 1 186 ? -30.957 5.228 2.375 1.00 86.81 186 ASP A C 1
ATOM 1351 O O . ASP A 1 186 ? -31.002 5.665 3.524 1.00 86.81 186 ASP A O 1
ATOM 1355 N N . ARG A 1 187 ? -30.457 4.015 2.103 1.00 87.81 187 ARG A N 1
ATOM 1356 C CA . ARG A 1 187 ? -29.988 3.073 3.133 1.00 87.81 187 ARG A CA 1
ATOM 1357 C C . ARG A 1 187 ? -29.059 2.002 2.571 1.00 87.81 187 ARG A C 1
ATOM 1359 O O . ARG A 1 187 ? -29.077 1.721 1.375 1.00 87.81 187 ARG A O 1
ATOM 1366 N N . ILE A 1 188 ? -28.328 1.346 3.466 1.00 88.12 188 ILE A N 1
ATOM 1367 C CA . ILE A 1 188 ? -27.586 0.113 3.190 1.00 88.12 188 ILE A CA 1
ATOM 1368 C C . ILE A 1 188 ? -28.388 -1.042 3.795 1.00 88.12 188 ILE A C 1
ATOM 1370 O O . ILE A 1 188 ? -28.655 -1.053 4.995 1.00 88.12 188 ILE A O 1
ATOM 1374 N N . GLU A 1 189 ? -28.823 -1.988 2.968 1.00 88.56 189 GLU A N 1
ATOM 1375 C CA . GLU A 1 189 ? -29.553 -3.177 3.416 1.00 88.56 189 GLU A CA 1
ATOM 1376 C C . GLU A 1 189 ? -28.579 -4.332 3.620 1.00 88.56 189 GLU A C 1
ATOM 1378 O O . GLU A 1 189 ? -27.945 -4.764 2.663 1.00 88.56 189 GLU A O 1
ATOM 1383 N N . LEU A 1 190 ? -28.482 -4.857 4.840 1.00 89.69 190 LEU A N 1
ATOM 1384 C CA . LEU A 1 190 ? -27.695 -6.053 5.131 1.00 89.69 190 LEU A CA 1
ATOM 1385 C C . LEU A 1 190 ? -28.572 -7.296 4.926 1.00 89.69 190 LEU A C 1
ATOM 1387 O O . LEU A 1 190 ? -29.685 -7.372 5.448 1.00 89.69 190 LEU A O 1
ATOM 1391 N N . LYS A 1 191 ? -28.072 -8.291 4.192 1.00 87.56 191 LYS A N 1
ATOM 1392 C CA . LYS A 1 191 ? -28.739 -9.588 3.989 1.00 87.56 191 LYS A CA 1
ATOM 1393 C C . LYS A 1 191 ? -28.575 -10.538 5.175 1.00 87.56 191 LYS A C 1
ATOM 1395 O O . LYS A 1 191 ? -29.311 -11.516 5.271 1.00 87.56 191 LYS A O 1
ATOM 1400 N N . GLN A 1 192 ? -27.637 -10.243 6.072 1.00 85.31 192 GLN A N 1
ATOM 1401 C CA . GLN A 1 192 ? -27.402 -10.979 7.311 1.00 85.31 192 GLN A CA 1
ATOM 1402 C C . GLN A 1 192 ? -27.440 -10.046 8.524 1.00 85.31 192 GLN A C 1
ATOM 1404 O O . GLN A 1 192 ? -27.223 -8.841 8.406 1.00 85.31 192 GLN A O 1
ATOM 1409 N N . GLN A 1 193 ? -27.726 -10.605 9.699 1.00 88.81 193 GLN A N 1
ATOM 1410 C CA . GLN A 1 193 ? -27.723 -9.855 10.954 1.00 88.81 193 GLN A CA 1
ATOM 1411 C C . GLN A 1 193 ? -26.305 -9.732 11.520 1.00 88.81 193 GLN A C 1
ATOM 1413 O O . GLN A 1 193 ? -25.493 -10.643 11.383 1.00 88.81 193 GLN A O 1
ATOM 1418 N N . ILE A 1 194 ? -26.035 -8.613 12.198 1.00 94.06 194 ILE A N 1
ATOM 1419 C CA . ILE A 1 194 ? -24.826 -8.439 13.009 1.00 94.06 194 ILE A CA 1
ATOM 1420 C C . ILE A 1 194 ? -25.059 -9.079 14.374 1.00 94.06 194 ILE A C 1
ATOM 1422 O O . ILE A 1 194 ? -25.990 -8.712 15.097 1.00 94.06 194 ILE A O 1
ATOM 1426 N N . HIS A 1 195 ? -24.201 -10.021 14.744 1.00 93.94 195 HIS A N 1
ATOM 1427 C CA . HIS A 1 195 ? -24.267 -10.710 16.019 1.00 93.94 195 HIS A CA 1
ATOM 1428 C C . HIS A 1 195 ? -23.352 -10.066 17.060 1.00 93.94 195 HIS A C 1
ATOM 1430 O O . HIS A 1 195 ? -22.197 -9.721 16.812 1.00 93.94 195 HIS A O 1
ATOM 1436 N N . PHE A 1 196 ? -23.874 -9.971 18.280 1.00 94.94 196 PHE A N 1
ATOM 1437 C CA . PHE A 1 196 ? -23.161 -9.465 19.446 1.00 94.94 196 PHE A CA 1
ATOM 1438 C C . PHE A 1 196 ? -23.101 -10.539 20.527 1.00 94.94 196 PHE A C 1
ATOM 1440 O O . PHE A 1 196 ? -24.008 -11.364 20.657 1.00 94.94 196 PHE A O 1
ATOM 1447 N N . GLN A 1 197 ? -22.077 -10.487 21.378 1.00 93.69 197 GLN A N 1
ATOM 1448 C CA . GLN A 1 197 ? -22.102 -11.246 22.624 1.00 93.69 197 GLN A CA 1
ATOM 1449 C C . GLN A 1 197 ? -23.342 -10.862 23.465 1.00 93.69 197 GLN A C 1
ATOM 1451 O O . GLN A 1 197 ? -23.670 -9.672 23.562 1.00 93.69 197 GLN A O 1
ATOM 1456 N N . PRO A 1 198 ? -24.020 -11.828 24.116 1.00 89.94 198 PRO A N 1
ATOM 1457 C CA . PRO A 1 198 ? -25.193 -11.548 24.942 1.00 89.94 198 PRO A CA 1
ATOM 1458 C C . PRO A 1 198 ? -24.920 -10.464 25.994 1.00 89.94 198 PRO A C 1
ATOM 1460 O O . PRO A 1 198 ? -23.904 -10.513 26.691 1.00 89.94 198 PRO A O 1
ATOM 1463 N N . ASN A 1 199 ? -25.823 -9.481 26.099 1.00 87.81 199 ASN A N 1
ATOM 1464 C CA . ASN A 1 199 ? -25.721 -8.316 26.996 1.00 87.81 199 ASN A CA 1
ATOM 1465 C C . ASN A 1 199 ? -24.428 -7.490 26.860 1.00 87.81 199 ASN A C 1
ATOM 1467 O O . ASN A 1 199 ? -24.025 -6.801 27.797 1.00 87.81 199 ASN A O 1
ATOM 1471 N N . ARG A 1 200 ? -23.750 -7.557 25.709 1.00 93.31 200 ARG A N 1
ATOM 1472 C CA . ARG A 1 200 ? -22.516 -6.813 25.433 1.00 93.31 200 ARG A CA 1
ATOM 1473 C C . ARG A 1 200 ? -22.586 -6.147 24.057 1.00 93.31 200 ARG A C 1
ATOM 1475 O O . ARG A 1 200 ? -23.373 -6.541 23.197 1.00 93.31 200 ARG A O 1
ATOM 1482 N N . ALA A 1 201 ? -21.734 -5.144 23.863 1.00 95.94 201 ALA A N 1
ATOM 1483 C CA . ALA A 1 201 ? -21.509 -4.470 22.582 1.00 95.94 201 ALA A CA 1
ATOM 1484 C C . ALA A 1 201 ? -20.327 -5.066 21.793 1.00 95.94 201 ALA A C 1
ATOM 1486 O O . ALA A 1 201 ? -19.831 -4.467 20.852 1.00 95.94 201 ALA A O 1
ATOM 1487 N N . ARG A 1 202 ? -19.855 -6.261 22.169 1.00 95.69 202 ARG A N 1
ATOM 1488 C CA . ARG A 1 202 ? -18.775 -6.937 21.446 1.00 95.69 202 ARG A CA 1
ATOM 1489 C C . ARG A 1 202 ? -19.346 -7.701 20.256 1.00 95.69 202 ARG A C 1
ATOM 1491 O O . ARG A 1 202 ? -20.075 -8.671 20.473 1.00 95.69 202 ARG A O 1
ATOM 1498 N N . ILE A 1 203 ? -18.984 -7.282 19.050 1.00 96.06 203 ILE A N 1
ATOM 1499 C CA . ILE A 1 203 ? -19.351 -7.935 17.789 1.00 96.06 203 ILE A CA 1
ATOM 1500 C C . ILE A 1 203 ? -18.682 -9.319 17.702 1.00 96.06 203 ILE A C 1
ATOM 1502 O O . ILE A 1 203 ? -17.542 -9.504 18.146 1.00 96.06 203 ILE A O 1
ATOM 1506 N N . LEU A 1 204 ? -19.412 -10.314 17.197 1.00 93.44 204 LEU A N 1
ATOM 1507 C CA . LEU A 1 204 ? -18.898 -11.660 16.944 1.00 93.44 204 LEU A CA 1
ATOM 1508 C C . LEU A 1 204 ? -18.191 -11.736 15.583 1.00 93.44 204 LEU A C 1
ATOM 1510 O O . LEU A 1 204 ? -18.503 -11.005 14.648 1.00 93.44 204 LEU A O 1
ATOM 1514 N N . ARG A 1 205 ? -17.212 -12.641 15.472 1.00 89.19 205 ARG A N 1
ATOM 1515 C CA . ARG A 1 205 ? -16.323 -12.738 14.300 1.00 89.19 205 ARG A CA 1
ATOM 1516 C C . ARG A 1 205 ? -17.051 -13.121 13.008 1.00 89.19 205 ARG A C 1
ATOM 1518 O O . ARG A 1 205 ? -16.608 -12.743 11.934 1.00 89.19 205 ARG A O 1
ATOM 1525 N N . ASP A 1 206 ? -18.155 -13.849 13.122 1.00 88.44 206 ASP A N 1
ATOM 1526 C CA . ASP A 1 206 ? -19.037 -14.212 12.004 1.00 88.44 206 ASP A CA 1
ATOM 1527 C C . ASP A 1 206 ? -19.664 -12.993 11.306 1.00 88.44 206 ASP A C 1
ATOM 1529 O O . ASP A 1 206 ? -20.083 -13.078 10.157 1.00 88.44 206 ASP A O 1
ATOM 1533 N N . SER A 1 207 ? -19.701 -11.847 11.984 1.00 91.94 207 SER A N 1
ATOM 1534 C CA . SER A 1 207 ? -20.267 -10.604 11.467 1.00 91.94 207 SER A CA 1
ATOM 1535 C C . SER A 1 207 ? -19.230 -9.720 10.773 1.00 91.94 207 SER A C 1
ATOM 1537 O O . SER A 1 207 ? -19.599 -8.706 10.192 1.00 91.94 207 SER A O 1
ATOM 1539 N N . TYR A 1 208 ? -17.939 -10.064 10.825 1.00 89.12 208 TYR A N 1
ATOM 1540 C CA . TYR A 1 208 ? -16.886 -9.210 10.262 1.00 89.12 208 TYR A CA 1
ATOM 1541 C C . TYR A 1 208 ? -16.944 -9.165 8.736 1.00 89.12 208 TYR A C 1
ATOM 1543 O O . TYR A 1 208 ? -16.760 -8.104 8.159 1.00 89.12 208 TYR A O 1
ATOM 1551 N N . GLU A 1 209 ? -17.313 -10.271 8.090 1.00 85.38 209 GLU A N 1
ATOM 1552 C CA . GLU A 1 209 ? -17.387 -10.340 6.629 1.00 85.38 209 GLU A CA 1
ATOM 1553 C C . GLU A 1 209 ? -18.370 -9.316 6.039 1.00 85.38 209 GLU A C 1
ATOM 1555 O O . GLU A 1 209 ? -18.030 -8.607 5.092 1.00 85.38 209 GLU A O 1
ATOM 1560 N N . VAL A 1 210 ? -19.560 -9.178 6.636 1.00 88.81 210 VAL A N 1
ATOM 1561 C CA . VAL A 1 210 ? -20.546 -8.170 6.214 1.00 88.81 210 VAL A CA 1
ATOM 1562 C C . VAL A 1 210 ? -20.126 -6.753 6.608 1.00 88.81 210 VAL A C 1
ATOM 1564 O O . VAL A 1 210 ? -20.406 -5.812 5.872 1.00 88.81 210 VAL A O 1
ATOM 1567 N N . LEU A 1 211 ? -19.443 -6.574 7.745 1.00 91.31 211 LEU A N 1
ATOM 1568 C CA . LEU A 1 211 ? -18.974 -5.256 8.184 1.00 91.31 211 LEU A CA 1
ATOM 1569 C C . LEU A 1 211 ? -17.850 -4.720 7.297 1.00 91.31 211 LEU A C 1
ATOM 1571 O O . LEU A 1 211 ? -17.829 -3.522 7.025 1.00 91.31 211 LEU A O 1
ATOM 1575 N N . ASP A 1 212 ? -16.970 -5.588 6.803 1.00 88.19 212 ASP A N 1
ATOM 1576 C CA . ASP A 1 212 ? -15.936 -5.217 5.837 1.00 88.19 212 ASP A CA 1
ATOM 1577 C C . ASP A 1 212 ? -16.560 -4.710 4.531 1.00 88.19 212 ASP A C 1
ATOM 1579 O O . ASP A 1 212 ? -16.136 -3.679 4.010 1.00 88.19 212 ASP A O 1
ATOM 1583 N N . GLU A 1 213 ? -17.616 -5.376 4.046 1.00 85.25 213 GLU A N 1
ATOM 1584 C CA . GLU A 1 213 ? -18.349 -4.961 2.841 1.00 85.25 213 GLU A CA 1
ATOM 1585 C C . GLU A 1 213 ? -19.061 -3.613 3.053 1.00 85.25 213 GLU A C 1
ATOM 1587 O O . GLU A 1 213 ? -19.039 -2.745 2.179 1.00 85.25 213 GLU A O 1
ATOM 1592 N N . VAL A 1 214 ? -19.639 -3.382 4.243 1.00 89.19 214 VAL A N 1
ATOM 1593 C CA . VAL A 1 214 ? -20.189 -2.064 4.613 1.00 89.19 214 VAL A CA 1
ATOM 1594 C C . VAL A 1 214 ? -19.086 -1.008 4.628 1.00 89.19 214 VAL A C 1
ATOM 1596 O O . VAL A 1 214 ? -19.268 0.067 4.061 1.00 89.19 214 VAL A O 1
ATOM 1599 N N . ALA A 1 215 ? -17.944 -1.292 5.257 1.00 89.19 215 ALA A N 1
ATOM 1600 C CA . ALA A 1 215 ? -16.834 -0.351 5.350 1.00 89.19 215 ALA A CA 1
ATOM 1601 C C . ALA A 1 215 ? -16.290 0.025 3.967 1.00 89.19 215 ALA A C 1
ATOM 1603 O O . ALA A 1 215 ? -15.960 1.185 3.733 1.00 89.19 215 ALA A O 1
ATOM 1604 N N . GLU A 1 216 ? -16.226 -0.930 3.043 1.00 84.06 216 GLU A N 1
ATOM 1605 C CA . GLU A 1 216 ? -15.832 -0.689 1.659 1.00 84.06 216 GLU A CA 1
ATOM 1606 C C . GLU A 1 216 ? -16.841 0.192 0.920 1.00 84.06 216 GLU A C 1
ATOM 1608 O O . GLU A 1 216 ? -16.462 1.231 0.378 1.00 84.06 216 GLU A O 1
ATOM 1613 N N . ALA A 1 217 ? -18.134 -0.130 1.004 1.00 83.94 217 ALA A N 1
ATOM 1614 C CA . ALA A 1 217 ? -19.183 0.689 0.401 1.00 83.94 217 ALA A CA 1
ATOM 1615 C C . ALA A 1 217 ? -19.196 2.135 0.931 1.00 83.94 217 ALA A C 1
ATOM 1617 O O . ALA A 1 217 ? -19.530 3.063 0.195 1.00 83.94 217 ALA A O 1
ATOM 1618 N N . LEU A 1 218 ? -18.821 2.342 2.197 1.00 86.50 218 LEU A N 1
ATOM 1619 C CA . LEU A 1 218 ? -18.708 3.669 2.805 1.00 86.50 218 LEU A CA 1
ATOM 1620 C C . LEU A 1 218 ? -17.431 4.422 2.416 1.00 86.50 218 LEU A C 1
ATOM 1622 O O . LEU A 1 218 ? -17.445 5.648 2.433 1.00 86.50 218 LEU A O 1
ATOM 1626 N N . ARG A 1 219 ? -16.334 3.733 2.075 1.00 84.88 219 ARG A N 1
ATOM 1627 C CA . ARG A 1 219 ? -15.106 4.387 1.586 1.00 84.88 219 ARG A CA 1
ATOM 1628 C C . ARG A 1 219 ? -15.311 4.992 0.201 1.00 84.88 219 ARG A C 1
ATOM 1630 O O . ARG A 1 219 ? -14.857 6.106 -0.048 1.00 84.88 219 ARG A O 1
ATOM 1637 N N . ASP A 1 220 ? -16.025 4.276 -0.662 1.00 74.75 220 ASP A N 1
ATOM 1638 C CA . ASP A 1 220 ? -16.284 4.703 -2.040 1.00 74.75 220 ASP A CA 1
ATOM 1639 C C . ASP A 1 220 ? -17.395 5.759 -2.128 1.00 74.75 220 ASP A C 1
ATOM 1641 O O . ASP A 1 220 ? -17.431 6.579 -3.051 1.00 74.75 220 ASP A O 1
ATOM 1645 N N . ALA A 1 221 ? -18.307 5.770 -1.155 1.00 72.94 221 ALA A N 1
ATOM 1646 C CA . ALA A 1 221 ? -19.413 6.708 -1.105 1.00 72.94 221 ALA A CA 1
ATOM 1647 C C . ALA A 1 221 ? -19.059 7.931 -0.243 1.00 72.94 221 ALA A C 1
ATOM 1649 O O . ALA A 1 221 ? -18.920 7.845 0.972 1.00 72.94 221 ALA A O 1
ATOM 1650 N N . SER A 1 222 ? -18.997 9.117 -0.855 1.00 77.56 222 SER A N 1
ATOM 1651 C CA . SER A 1 222 ? -18.870 10.392 -0.129 1.00 77.56 222 SER A CA 1
ATOM 1652 C C . SER A 1 222 ? -20.205 10.775 0.540 1.00 77.56 222 SER A C 1
ATOM 1654 O O . SER A 1 222 ? -20.876 11.729 0.146 1.00 77.56 222 SER A O 1
ATOM 1656 N N . VAL A 1 223 ? -20.649 9.963 1.505 1.00 82.88 223 VAL A N 1
ATOM 1657 C CA . VAL A 1 223 ? -21.967 10.049 2.150 1.00 82.88 223 VAL A CA 1
ATOM 1658 C C . VAL A 1 223 ? -21.853 10.097 3.669 1.00 82.88 223 VAL A C 1
ATOM 1660 O O . VAL A 1 223 ? -20.972 9.491 4.274 1.00 82.88 223 VAL A O 1
ATOM 1663 N N . THR A 1 224 ? -22.801 10.784 4.302 1.00 86.94 224 THR A N 1
ATOM 1664 C CA . THR A 1 224 ? -22.971 10.747 5.756 1.00 86.94 224 THR A CA 1
ATOM 1665 C C . THR A 1 224 ? -23.970 9.657 6.110 1.00 86.94 224 THR A C 1
ATOM 1667 O O . THR A 1 224 ? -25.115 9.696 5.659 1.00 86.94 224 THR A O 1
ATOM 1670 N N . VAL A 1 225 ? -23.560 8.709 6.951 1.00 88.94 225 VAL A N 1
ATOM 1671 C CA . VAL A 1 225 ? -24.431 7.632 7.435 1.00 88.94 225 VAL A CA 1
ATOM 1672 C C . VAL A 1 225 ? -24.779 7.790 8.908 1.00 88.94 225 VAL A C 1
ATOM 1674 O O . VAL A 1 225 ? -24.023 8.357 9.693 1.00 88.94 225 VAL A O 1
ATOM 1677 N N . ARG A 1 226 ? -25.952 7.271 9.278 1.00 91.56 226 ARG A N 1
ATOM 1678 C CA . ARG A 1 226 ? -26.425 7.182 10.659 1.00 91.56 226 ARG A CA 1
ATOM 1679 C C . ARG A 1 226 ? -26.543 5.713 11.040 1.00 91.56 226 ARG A C 1
ATOM 1681 O O . ARG A 1 226 ? -27.305 4.986 10.409 1.00 91.56 226 ARG A O 1
ATOM 1688 N N . ILE A 1 227 ? -25.811 5.310 12.072 1.00 93.25 227 ILE A N 1
ATOM 1689 C CA . ILE A 1 227 ? -25.832 3.951 12.618 1.00 93.25 227 ILE A CA 1
ATOM 1690 C C . ILE A 1 227 ? -26.806 3.934 13.800 1.00 93.25 227 ILE A C 1
ATOM 1692 O O . ILE A 1 227 ? -26.703 4.764 14.702 1.00 93.25 227 ILE A O 1
ATOM 1696 N N . GLU A 1 228 ? -27.776 3.019 13.782 1.00 91.62 228 GLU A N 1
ATOM 1697 C CA . GLU A 1 228 ? -28.774 2.866 14.846 1.00 91.62 228 GLU A CA 1
ATOM 1698 C C . GLU A 1 228 ? -28.662 1.484 15.493 1.00 91.62 228 GLU A C 1
ATOM 1700 O O . GLU A 1 228 ? -28.609 0.461 14.811 1.00 91.62 228 GLU A O 1
ATOM 1705 N N . GLY A 1 229 ? -28.649 1.452 16.826 1.00 92.75 229 GLY A N 1
ATOM 1706 C CA . GLY A 1 229 ? -28.692 0.220 17.605 1.00 92.75 229 GLY A CA 1
ATOM 1707 C C . GLY A 1 229 ? -30.097 -0.056 18.134 1.00 92.75 229 GLY A C 1
ATOM 1708 O O . GLY A 1 229 ? -30.785 0.848 18.607 1.00 92.75 229 GLY A O 1
ATOM 1709 N N . HIS A 1 230 ? -30.509 -1.324 18.127 1.00 91.88 230 HIS A N 1
ATOM 1710 C CA . HIS A 1 230 ? -31.791 -1.759 18.682 1.00 91.88 230 HIS A CA 1
ATOM 1711 C C . HIS A 1 230 ? -31.604 -2.855 19.741 1.00 91.88 230 HIS A C 1
ATOM 1713 O O . HIS A 1 230 ? -30.615 -3.592 19.765 1.00 91.88 230 HIS A O 1
ATOM 1719 N N . THR A 1 231 ? -32.568 -2.938 20.652 1.00 92.06 231 THR A N 1
ATOM 1720 C CA . THR A 1 231 ? -32.693 -3.977 21.684 1.00 92.06 231 THR A CA 1
ATOM 1721 C C . THR A 1 231 ? -34.151 -4.425 21.738 1.00 92.06 231 THR A C 1
ATOM 1723 O O . THR A 1 231 ? -35.029 -3.739 21.208 1.00 92.06 231 THR A O 1
ATOM 1726 N N . ASP A 1 232 ? -34.411 -5.579 22.344 1.00 89.56 232 ASP A N 1
ATOM 1727 C CA . ASP A 1 232 ? -35.776 -6.006 22.640 1.00 89.56 232 ASP A CA 1
ATOM 1728 C C . ASP A 1 232 ? -36.366 -5.215 23.831 1.00 89.56 232 ASP A C 1
ATOM 1730 O O . ASP A 1 232 ? -35.785 -4.255 24.353 1.00 89.56 232 ASP A O 1
ATOM 1734 N N . ASN A 1 233 ? -37.574 -5.591 24.246 1.00 91.25 233 ASN A N 1
ATOM 1735 C CA . ASN A 1 233 ? -38.278 -4.978 25.369 1.00 91.25 233 ASN A CA 1
ATOM 1736 C C . ASN A 1 233 ? -38.043 -5.704 26.707 1.00 91.25 233 ASN A C 1
ATOM 1738 O O . ASN A 1 233 ? -38.775 -5.446 27.666 1.00 91.25 233 ASN A O 1
ATOM 1742 N N . VAL A 1 234 ? -37.056 -6.600 26.790 1.00 90.88 234 VAL A N 1
ATOM 1743 C CA . VAL A 1 234 ? -36.726 -7.336 28.013 1.00 90.88 234 VAL A CA 1
ATOM 1744 C C . VAL A 1 234 ? -35.714 -6.530 28.832 1.00 90.88 234 VAL A C 1
ATOM 1746 O O . VAL A 1 234 ? -34.745 -5.993 28.304 1.00 90.88 234 VAL A O 1
ATOM 1749 N N . GLY A 1 235 ? -35.926 -6.436 30.148 1.00 88.62 235 GLY A N 1
ATOM 1750 C CA . GLY A 1 235 ? -35.039 -5.695 31.054 1.00 88.62 235 GLY A CA 1
ATOM 1751 C C . GLY A 1 235 ? -35.422 -4.222 31.242 1.00 88.62 235 GLY A C 1
ATOM 1752 O O . GLY A 1 235 ? -36.545 -3.800 30.958 1.00 88.62 235 GLY A O 1
ATOM 1753 N N . LYS A 1 236 ? -34.513 -3.419 31.812 1.00 94.56 236 LYS A N 1
ATOM 1754 C CA . LYS A 1 236 ? -34.798 -2.005 32.101 1.00 94.56 236 LYS A CA 1
ATOM 1755 C C . LYS A 1 236 ? -34.552 -1.146 30.870 1.00 94.56 236 LYS A C 1
ATOM 1757 O O . LYS A 1 236 ? -33.454 -1.132 30.324 1.00 94.56 236 LYS A O 1
ATOM 1762 N N . ARG A 1 237 ? -35.515 -0.276 30.546 1.00 94.00 237 ARG A N 1
ATOM 1763 C CA . ARG A 1 237 ? -35.401 0.691 29.439 1.00 94.00 237 ARG A CA 1
ATOM 1764 C C . ARG A 1 237 ? -34.084 1.475 29.449 1.00 94.00 237 ARG A C 1
ATOM 1766 O O . ARG A 1 237 ? -33.486 1.656 28.398 1.00 94.00 237 ARG A O 1
ATOM 1773 N N . LYS A 1 238 ? -33.629 1.941 30.619 1.00 94.75 238 LYS A N 1
ATOM 1774 C CA . LYS A 1 238 ? -32.371 2.700 30.735 1.00 94.75 238 LYS A CA 1
ATOM 1775 C C . LYS A 1 238 ? -31.159 1.865 30.303 1.00 94.75 238 LYS A C 1
ATOM 1777 O O . LYS A 1 238 ? -30.309 2.375 29.590 1.00 94.75 238 LYS A O 1
ATOM 1782 N N . GLU A 1 239 ? -31.113 0.596 30.703 1.00 93.69 239 GLU A N 1
ATOM 1783 C CA . GLU A 1 239 ? -30.040 -0.340 30.343 1.00 93.69 239 GLU A CA 1
ATOM 1784 C C . GLU A 1 239 ? -30.090 -0.660 28.838 1.00 93.69 239 GLU A C 1
ATOM 1786 O O . GLU A 1 239 ? -29.060 -0.610 28.172 1.00 93.69 239 GLU A O 1
ATOM 1791 N N . ASN A 1 240 ? -31.288 -0.854 28.276 1.00 93.88 240 ASN A N 1
ATOM 1792 C CA . ASN A 1 240 ? -31.498 -1.103 26.844 1.00 93.88 240 ASN A CA 1
ATOM 1793 C C . ASN A 1 240 ? -31.095 0.088 25.957 1.00 93.88 240 ASN A C 1
ATOM 1795 O O . ASN A 1 240 ? -30.483 -0.104 24.906 1.00 93.88 240 ASN A O 1
ATOM 1799 N N . VAL A 1 241 ? -31.365 1.325 26.390 1.00 95.50 241 VAL A N 1
ATOM 1800 C CA . VAL A 1 241 ? -30.896 2.541 25.697 1.00 95.50 241 VAL A CA 1
ATOM 1801 C C . VAL A 1 241 ? -29.369 2.641 25.740 1.00 95.50 241 VAL A C 1
ATOM 1803 O O . VAL A 1 241 ? -28.739 2.909 24.724 1.00 95.50 241 VAL A O 1
ATOM 1806 N N . THR A 1 242 ? -28.749 2.376 26.893 1.00 95.50 242 THR A N 1
ATOM 1807 C CA . THR A 1 242 ? -27.283 2.379 26.997 1.00 95.50 242 THR A CA 1
ATOM 1808 C C . THR A 1 242 ? -26.648 1.284 26.136 1.00 95.50 242 THR A C 1
ATOM 1810 O O . THR A 1 242 ? -25.659 1.542 25.456 1.00 95.50 242 THR A O 1
ATOM 1813 N N . LEU A 1 243 ? -27.219 0.077 26.123 1.00 95.56 243 LEU A N 1
ATOM 1814 C CA . LEU A 1 243 ? -26.698 -1.048 25.347 1.00 95.56 243 LEU A CA 1
ATOM 1815 C C . LEU A 1 243 ? -26.851 -0.836 23.837 1.00 95.56 243 LEU A C 1
ATOM 1817 O O . LEU A 1 243 ? -25.938 -1.165 23.086 1.00 95.56 243 LEU A O 1
ATOM 1821 N N . SER A 1 244 ? -27.985 -0.295 23.387 1.00 96.12 244 SER A N 1
ATOM 1822 C CA . SER A 1 244 ? -28.198 0.018 21.968 1.00 96.12 244 SER A CA 1
ATOM 1823 C C . SER A 1 244 ? -27.222 1.077 21.463 1.00 96.12 244 SER A C 1
ATOM 1825 O O . SER A 1 244 ? -26.633 0.866 20.407 1.00 96.12 244 SER A O 1
ATOM 1827 N N . GLN A 1 245 ? -26.979 2.149 22.226 1.00 96.75 245 GLN A N 1
ATOM 1828 C CA . GLN A 1 245 ? -25.973 3.149 21.854 1.00 96.75 245 GLN A CA 1
ATOM 1829 C C . GLN A 1 245 ? -24.571 2.531 21.792 1.00 96.75 245 GLN A C 1
ATOM 1831 O O . GLN A 1 245 ? -23.894 2.655 20.780 1.00 96.75 245 GLN A O 1
ATOM 1836 N N . ALA A 1 246 ? -24.179 1.768 22.818 1.00 96.94 246 ALA A N 1
ATOM 1837 C CA . ALA A 1 246 ? -22.870 1.117 22.843 1.00 96.94 246 ALA A CA 1
ATOM 1838 C C . ALA A 1 246 ? -22.655 0.149 21.665 1.00 96.94 246 ALA A C 1
ATOM 1840 O O . ALA A 1 246 ? -21.526 -0.033 21.233 1.00 96.94 246 ALA A O 1
ATOM 1841 N N . ARG A 1 247 ? -23.720 -0.483 21.153 1.00 96.44 247 ARG A N 1
ATOM 1842 C CA . ARG A 1 247 ? -23.664 -1.339 19.956 1.00 96.44 247 ARG A CA 1
ATOM 1843 C C . ARG A 1 247 ? -23.537 -0.555 18.654 1.00 96.44 247 ARG A C 1
ATOM 1845 O O . ARG A 1 247 ? -22.987 -1.098 17.710 1.00 96.44 247 ARG A O 1
ATOM 1852 N N . ALA A 1 248 ? -24.076 0.660 18.592 1.00 96.00 248 ALA A N 1
ATOM 1853 C CA . ALA A 1 248 ? -23.921 1.535 17.433 1.00 96.00 248 ALA A CA 1
ATOM 1854 C C . ALA A 1 248 ? -22.521 2.172 17.374 1.00 96.00 248 ALA A C 1
ATOM 1856 O O . ALA A 1 248 ? -22.039 2.464 16.286 1.00 96.00 248 ALA A O 1
ATOM 1857 N N . ASP A 1 249 ? -21.887 2.372 18.534 1.00 95.25 249 ASP A N 1
ATOM 1858 C CA . ASP A 1 249 ? -20.548 2.963 18.661 1.00 95.25 249 ASP A CA 1
ATOM 1859 C C . ASP A 1 249 ? -19.395 1.954 18.448 1.00 95.25 249 ASP A C 1
ATOM 1861 O O . ASP A 1 249 ? -18.240 2.371 18.355 1.00 95.25 249 ASP A O 1
ATOM 1865 N N . ALA A 1 250 ? -19.690 0.648 18.453 1.00 91.75 250 ALA A N 1
ATOM 1866 C CA . ALA A 1 250 ? -18.717 -0.450 18.382 1.00 91.75 250 ALA A CA 1
ATOM 1867 C C . ALA A 1 250 ? -18.334 -0.811 16.943 1.00 91.75 250 ALA A C 1
ATOM 1869 O O . ALA A 1 250 ? -17.136 -1.114 16.738 1.00 91.75 250 ALA A O 1
#

Foldseek 3Di:
DDDDDDDPDDDPPPLVVLLVVLVVLLVVLVVLLVLLVVLVLVVQPVPLSVLLVVLSVQLVVCSVVSNSPSSVVSSVRNNVSSVVSNVRSVPVPPPPVPPPDPDDDDDDDDDPDDPPQDQQCPLPQGPVQAPCSNAADDVVNSRHHADQQCPQPQHCVQAPCSNAAPHVVVSRHHDPPDLQWDDDPVDIDGVDDFDDDPLALHTDPVRVVNVVSVVVVVVVDPDDDDFWFADDPPDDPVSRVVRRVSNSVD

pLDDT: mean 84.12, std 17.1, range [37.66, 98.06]